Protein AF-A0AAV5URN7-F1 (afdb_monomer)

Secondary structure (DSSP, 8-state):
----EE-GGGS-TTS-HHHHHTTS-HHHHHHHHSTT--EE-TTHHHHHHHHHHHSTT-HHHHHHHHHHHHHHHTGGGS---SHHHHHHHHHHH------SSS-----------S--SS---TT-HHHHHHHHHGGGGHHHHHHHHHHHH--SHHHHHHHHHHHHHHHHHHHHHHHHHHHT-TTS-HHHHHHHHHHHHT-----SS-SGGGSHHHHHHHHTT----TT--HHHHHHHHHHHHHHHHHHGGG-SS--TT-S--

Foldseek 3Di:
DQFDWAQLVRAQPLDPSLVVLVPADPLLVVLNPDPPDTDTDGCRVVVNCCSVPQVPPNVVVVVVVVVLVVCLVCVVVPDADDDVRVVVNLVSVFDPDPCPDPDPPRVPDPPPPPPDPPPPPVVPPVVVVVLVLCCLVVLLSLLVVCCVPVVDPCSVVVQQVVVVVVLVVVLVVVLVVLVPDPVDDPVRSVVVNVVSVPDDDAGSHFPQSVPPVSSCVLCVQQDDDPPDDPVNNSVSSVSSSSVVVSVCSVDPDDDPSDPVD

Organism: NCBI:txid1538716

Mean predicted aligned error: 9.39 Å

InterPro domains:
  IPR000718 Peptidase M13 [PS51885] (1-261)
  IPR000718 Peptidase M13 [PTHR11733] (38-251)
  IPR008753 Peptidase M13, N-terminal domain [PF05649] (3-206)
  IPR024079 Metallopeptidase, catalytic domain superfamily [G3DSA:3.40.390.10] (150-258)
  IPR042089 Peptidase M13, domain 2 [G3DSA:1.10.1380.10] (4-254)

pLDDT: mean 82.65, std 16.98, range [29.02, 97.81]

Sequence (261 aa):
RQWNLMNKADLPAAVDWDKYFGMIPKQAQDWINKAGNQIVLNEERYTSDLFATYLPGRDATVVNYLFIRLILDNSGLIPCSGLPCFAAQRALAEKKVPEHTERSRLPSRRRRPLPSYAILDETNEFGVACADMTSVIADAQARVYVDARFPTQDDKDTIRSSTLGVMTNIVGAMRGMIEQLDWMTDDSKAKAIFKASNIQVNVAFPDFILVNDQLDAKYKDLEFDPDDSFYAMLDKVTVFSISEQFKLLDAITADRGDFLG

Structure (mmCIF, N/CA/C/O backbone):
data_AF-A0AAV5URN7-F1
#
_entry.id   AF-A0AAV5URN7-F1
#
loop_
_atom_site.group_PDB
_atom_site.id
_atom_site.type_symbol
_atom_site.label_atom_id
_atom_site.label_alt_id
_atom_site.label_comp_id
_atom_site.label_asym_id
_atom_site.label_entity_id
_atom_site.label_seq_id
_atom_site.pdbx_PDB_ins_code
_atom_site.Cartn_x
_atom_site.Cartn_y
_atom_site.Cartn_z
_atom_site.occupancy
_atom_site.B_iso_or_equiv
_atom_site.auth_seq_id
_atom_site.auth_comp_id
_atom_site.auth_asym_id
_atom_site.auth_atom_id
_atom_site.pdbx_PDB_model_num
ATOM 1 N N . ARG A 1 1 ? -13.428 -6.335 -17.504 1.00 58.56 1 ARG A N 1
ATOM 2 C CA . ARG A 1 1 ? -13.908 -6.520 -16.109 1.00 58.56 1 ARG A CA 1
ATOM 3 C C . ARG A 1 1 ? -12.659 -6.653 -15.269 1.00 58.56 1 ARG A C 1
ATOM 5 O O . ARG A 1 1 ? -11.848 -7.466 -15.662 1.00 58.56 1 ARG A O 1
ATOM 12 N N . GLN A 1 2 ? -12.528 -5.924 -14.162 1.00 81.25 2 GLN A N 1
ATOM 13 C CA . GLN A 1 2 ? -11.293 -5.834 -13.363 1.00 81.25 2 GLN A CA 1
ATOM 14 C C . GLN A 1 2 ? -10.893 -7.106 -12.599 1.00 81.25 2 GLN A C 1
ATOM 16 O O . GLN A 1 2 ? -9.965 -7.066 -11.811 1.00 81.25 2 GLN A O 1
ATOM 21 N N . TRP A 1 3 ? -11.583 -8.228 -12.798 1.00 89.00 3 TRP A N 1
ATOM 22 C CA . TRP A 1 3 ? -11.331 -9.467 -12.070 1.00 89.00 3 TRP A CA 1
ATOM 23 C C . TRP A 1 3 ? -11.481 -10.652 -13.022 1.00 89.00 3 TRP A C 1
ATOM 25 O O . TRP A 1 3 ? -12.594 -11.137 -13.234 1.00 89.00 3 TRP A O 1
ATOM 35 N N . ASN A 1 4 ? -10.370 -11.082 -13.621 1.00 91.50 4 ASN A N 1
ATOM 36 C CA . ASN A 1 4 ? -10.317 -12.267 -14.479 1.00 91.50 4 ASN A CA 1
ATOM 37 C C . ASN A 1 4 ? -9.270 -13.215 -13.895 1.00 91.50 4 ASN A C 1
ATOM 39 O O . ASN A 1 4 ? -8.076 -12.937 -13.965 1.00 91.50 4 ASN A O 1
ATOM 43 N N . LEU A 1 5 ? -9.736 -14.287 -13.255 1.00 93.19 5 LEU A N 1
ATOM 44 C CA . LEU A 1 5 ? -8.880 -15.328 -12.691 1.00 93.19 5 LEU A CA 1
ATOM 45 C C . LEU A 1 5 ? -8.396 -16.238 -13.815 1.00 93.19 5 LEU A C 1
ATOM 47 O O . LEU A 1 5 ? -9.211 -16.799 -14.545 1.00 93.19 5 LEU A O 1
ATOM 51 N N . MET A 1 6 ? -7.083 -16.384 -13.935 1.00 91.44 6 MET A N 1
ATOM 52 C CA . MET A 1 6 ? -6.438 -17.143 -15.002 1.00 91.44 6 MET A CA 1
ATOM 53 C C . MET A 1 6 ? -5.342 -18.026 -14.416 1.00 91.44 6 MET A C 1
ATOM 55 O O . MET A 1 6 ? -4.656 -17.627 -13.472 1.00 91.44 6 MET A O 1
ATOM 59 N N . ASN A 1 7 ? -5.137 -19.218 -14.975 1.00 91.88 7 ASN A N 1
ATOM 60 C CA . ASN A 1 7 ? -3.897 -19.938 -14.704 1.00 91.88 7 ASN A CA 1
ATOM 61 C C . ASN A 1 7 ? -2.761 -19.268 -15.485 1.00 91.88 7 ASN A C 1
ATOM 63 O O . ASN A 1 7 ? -3.002 -18.613 -16.498 1.00 91.88 7 ASN A O 1
ATOM 67 N N . LYS A 1 8 ? -1.506 -19.486 -15.073 1.00 91.19 8 LYS A N 1
ATOM 68 C CA . LYS A 1 8 ? -0.333 -18.963 -15.800 1.00 91.19 8 LYS A CA 1
ATOM 69 C C . LYS A 1 8 ? -0.365 -19.307 -17.298 1.00 91.19 8 LYS A C 1
ATOM 71 O O . LYS A 1 8 ? -0.034 -18.463 -18.122 1.00 91.19 8 LYS A O 1
ATOM 76 N N . ALA A 1 9 ? -0.792 -20.524 -17.640 1.00 90.06 9 ALA A N 1
ATOM 77 C CA . ALA A 1 9 ? -0.872 -21.004 -19.022 1.00 90.06 9 ALA A CA 1
ATOM 78 C C . ALA A 1 9 ? -1.929 -20.282 -19.878 1.00 90.06 9 ALA A C 1
ATOM 80 O O . ALA A 1 9 ? -1.832 -20.308 -21.101 1.00 90.06 9 ALA A O 1
ATOM 81 N N . ASP A 1 10 ? -2.912 -19.640 -19.243 1.00 91.12 10 ASP A N 1
ATOM 82 C CA . ASP A 1 10 ? -4.008 -18.948 -19.925 1.00 91.12 10 ASP A CA 1
ATOM 83 C C . ASP A 1 10 ? -3.690 -17.459 -20.162 1.00 91.12 10 ASP A C 1
ATOM 85 O O . ASP A 1 10 ? -4.469 -16.754 -20.802 1.00 91.12 10 ASP A O 1
ATOM 89 N N . LEU A 1 11 ? -2.558 -16.955 -19.650 1.00 91.12 11 LEU A N 1
ATOM 90 C CA . LEU A 1 11 ? -2.158 -15.561 -19.834 1.00 91.12 11 LEU A CA 1
ATOM 91 C C . LEU A 1 11 ? -1.879 -15.230 -21.317 1.00 91.12 11 LEU A C 1
ATOM 93 O O . LEU A 1 11 ? -1.484 -16.106 -22.090 1.00 91.12 11 LEU A O 1
ATOM 97 N N . PRO A 1 12 ? -2.019 -13.954 -21.738 1.00 90.56 12 PRO A N 1
ATOM 98 C CA . PRO A 1 12 ? -1.854 -13.563 -23.138 1.00 90.56 12 PRO A CA 1
ATOM 99 C C . PRO A 1 12 ? -0.498 -13.981 -23.729 1.00 90.56 12 PRO A C 1
ATOM 101 O O . PRO A 1 12 ? 0.549 -13.531 -23.267 1.00 90.56 12 PRO A O 1
ATOM 104 N N . ALA A 1 13 ? -0.511 -14.779 -24.800 1.00 86.81 13 ALA A N 1
ATOM 105 C CA . ALA A 1 13 ? 0.682 -15.425 -25.372 1.00 86.81 13 ALA A CA 1
ATOM 106 C C . ALA A 1 13 ? 1.718 -14.475 -26.011 1.00 86.81 13 ALA A C 1
ATOM 108 O O . ALA A 1 13 ? 2.790 -14.908 -26.424 1.00 86.81 13 ALA A O 1
ATOM 109 N N . ALA A 1 14 ? 1.408 -13.183 -26.123 1.00 85.38 14 ALA A N 1
ATOM 110 C CA . ALA A 1 14 ? 2.308 -12.181 -26.692 1.00 85.38 14 ALA A CA 1
ATOM 111 C C . ALA A 1 14 ? 3.509 -11.844 -25.781 1.00 85.38 14 ALA A C 1
ATOM 113 O O . ALA A 1 14 ? 4.430 -11.154 -26.216 1.00 85.38 14 ALA A O 1
ATOM 114 N N . VAL A 1 15 ? 3.501 -12.326 -24.534 1.00 86.75 15 VAL A N 1
ATOM 115 C CA . VAL A 1 15 ? 4.599 -12.208 -23.570 1.00 86.75 15 VAL A CA 1
ATOM 116 C C . VAL A 1 15 ? 5.053 -13.607 -23.159 1.00 86.75 15 VAL A C 1
ATOM 118 O O . VAL A 1 15 ? 4.235 -14.484 -22.890 1.00 86.75 15 VAL A O 1
ATOM 121 N N . ASP A 1 16 ? 6.368 -13.802 -23.079 1.00 90.50 16 ASP A N 1
ATOM 122 C CA . ASP A 1 16 ? 6.964 -14.987 -22.462 1.00 90.50 16 ASP A CA 1
ATOM 123 C C . ASP A 1 16 ? 6.867 -14.862 -20.934 1.00 90.50 16 ASP A C 1
ATOM 125 O O . ASP A 1 16 ? 7.713 -14.245 -20.277 1.00 90.50 16 ASP A O 1
ATOM 129 N N . TRP A 1 17 ? 5.779 -15.394 -20.376 1.00 91.00 17 TRP A N 1
ATOM 130 C CA . TRP A 1 17 ? 5.487 -15.308 -18.947 1.00 91.00 17 TRP A CA 1
ATOM 131 C C . TRP A 1 17 ? 6.446 -16.124 -18.086 1.00 91.00 17 TRP A C 1
ATOM 133 O O . TRP A 1 17 ? 6.721 -15.719 -16.961 1.00 91.00 17 TRP A O 1
ATOM 143 N N . ASP A 1 18 ? 6.995 -17.225 -18.601 1.00 91.69 18 ASP A N 1
ATOM 144 C CA . ASP A 1 18 ? 7.994 -18.007 -17.869 1.00 91.69 18 ASP A CA 1
ATOM 145 C C . ASP A 1 18 ? 9.290 -17.213 -17.723 1.00 91.69 18 ASP A C 1
ATOM 147 O O . ASP A 1 18 ? 9.853 -17.134 -16.631 1.00 91.69 18 ASP A O 1
ATOM 151 N N . LYS A 1 19 ? 9.724 -16.530 -18.788 1.00 92.75 19 LYS A N 1
ATOM 152 C CA . LYS A 1 19 ? 10.864 -15.616 -18.708 1.00 92.75 19 LYS A CA 1
ATOM 153 C C . LYS A 1 19 ? 10.569 -14.403 -17.829 1.00 92.75 19 LYS A C 1
ATOM 155 O O . LYS A 1 19 ? 11.432 -14.007 -17.051 1.00 92.75 19 LYS A O 1
ATOM 160 N N . TYR A 1 20 ? 9.375 -13.818 -17.936 1.00 91.25 20 TYR A N 1
ATOM 161 C CA . TYR A 1 20 ? 8.968 -12.676 -17.112 1.00 91.25 20 TYR A CA 1
ATOM 162 C C . TYR A 1 20 ? 8.987 -13.021 -15.620 1.00 91.25 20 TYR A C 1
ATOM 164 O O . TYR A 1 20 ? 9.658 -12.350 -14.835 1.00 91.25 20 TYR A O 1
ATOM 172 N N . PHE A 1 21 ? 8.320 -14.108 -15.233 1.00 90.94 21 PHE A N 1
ATOM 173 C CA . PHE A 1 21 ? 8.318 -14.583 -13.854 1.00 90.94 21 PHE A CA 1
ATOM 174 C C . PHE A 1 21 ? 9.663 -15.190 -13.435 1.00 90.94 21 PHE A C 1
ATOM 176 O O . PHE A 1 21 ? 9.944 -15.261 -12.250 1.00 90.94 21 PHE A O 1
ATOM 183 N N . GLY A 1 22 ? 10.560 -15.535 -14.358 1.00 91.50 22 GLY A N 1
ATOM 184 C CA . GLY A 1 22 ? 11.948 -15.864 -14.021 1.00 91.50 22 GLY A CA 1
ATOM 185 C C . GLY A 1 22 ? 12.761 -14.679 -13.475 1.00 91.50 22 GLY A C 1
ATOM 186 O O . GLY A 1 22 ? 13.825 -14.895 -12.896 1.00 91.50 22 GLY A O 1
ATOM 187 N N . MET A 1 23 ? 12.283 -13.438 -13.645 1.00 89.12 23 MET A N 1
ATOM 188 C CA . MET A 1 23 ? 12.982 -12.211 -13.226 1.00 89.12 23 MET A CA 1
ATOM 189 C C . MET A 1 23 ? 12.482 -11.615 -11.900 1.00 89.12 23 MET A C 1
ATOM 191 O O . MET A 1 23 ? 13.092 -10.674 -11.399 1.00 89.12 23 MET A O 1
ATOM 195 N N . ILE A 1 24 ? 11.385 -12.121 -11.327 1.00 86.38 24 ILE A N 1
ATOM 196 C CA . ILE A 1 24 ? 10.846 -11.624 -10.045 1.00 86.38 24 ILE A CA 1
ATOM 197 C C . ILE A 1 24 ? 11.512 -12.338 -8.849 1.00 86.38 24 ILE A C 1
ATOM 199 O O . ILE A 1 24 ? 12.168 -13.359 -9.053 1.00 86.38 24 ILE A O 1
ATOM 203 N N . PRO A 1 25 ? 11.364 -11.865 -7.597 1.00 86.81 25 PRO A N 1
ATOM 204 C CA . PRO A 1 25 ? 11.922 -12.542 -6.423 1.00 86.81 25 PRO A CA 1
ATOM 205 C C . PRO A 1 25 ? 11.479 -14.004 -6.290 1.00 86.81 25 PRO A C 1
ATOM 207 O O . PRO A 1 25 ? 10.339 -14.350 -6.603 1.00 86.81 25 PRO A O 1
ATOM 210 N N . LYS A 1 26 ? 12.383 -14.861 -5.793 1.00 86.19 26 LYS A N 1
ATOM 211 C CA . LYS A 1 26 ? 12.218 -16.325 -5.746 1.00 86.19 26 LYS A CA 1
ATOM 212 C C . LYS A 1 26 ? 10.904 -16.774 -5.100 1.00 86.19 26 LYS A C 1
ATOM 214 O O . LYS A 1 26 ? 10.250 -17.661 -5.629 1.00 86.19 26 LYS A O 1
ATOM 219 N N . GLN A 1 27 ? 10.501 -16.126 -4.012 1.00 86.44 27 GLN A N 1
ATOM 220 C CA . GLN A 1 27 ? 9.260 -16.402 -3.285 1.00 86.44 27 GLN A CA 1
ATOM 221 C C . GLN A 1 27 ? 8.040 -16.350 -4.217 1.00 86.44 27 GLN A C 1
ATOM 223 O O . GLN A 1 27 ? 7.213 -17.257 -4.248 1.00 86.44 27 GLN A O 1
ATOM 228 N N . ALA A 1 28 ? 7.972 -15.324 -5.064 1.00 88.81 28 ALA A N 1
ATOM 229 C CA . ALA A 1 28 ? 6.886 -15.168 -6.018 1.00 88.81 28 ALA A CA 1
ATOM 230 C C . ALA A 1 28 ? 6.980 -16.158 -7.187 1.00 88.81 28 ALA A C 1
ATOM 232 O O . ALA A 1 28 ? 5.949 -16.608 -7.688 1.00 88.81 28 ALA A O 1
ATOM 233 N N . GLN A 1 29 ? 8.195 -16.538 -7.599 1.00 90.81 29 GLN A N 1
ATOM 234 C CA . GLN A 1 29 ? 8.386 -17.609 -8.584 1.00 90.81 29 GLN A CA 1
ATOM 235 C C . GLN A 1 29 ? 7.837 -18.939 -8.058 1.00 90.81 29 GLN A C 1
ATOM 237 O O . GLN A 1 29 ? 7.095 -19.627 -8.762 1.00 90.81 29 GLN A O 1
ATOM 242 N N . ASP A 1 30 ? 8.183 -19.284 -6.816 1.00 90.50 30 ASP A N 1
ATOM 243 C CA . ASP A 1 30 ? 7.744 -20.510 -6.151 1.00 90.50 30 ASP A CA 1
ATOM 244 C C . ASP A 1 30 ? 6.212 -20.530 -6.029 1.00 90.50 30 ASP A C 1
ATOM 246 O O . ASP A 1 30 ? 5.572 -21.537 -6.350 1.00 90.50 30 ASP A O 1
ATOM 250 N N . TRP A 1 31 ? 5.604 -19.392 -5.671 1.00 91.44 31 TRP A N 1
ATOM 251 C CA . TRP A 1 31 ? 4.151 -19.252 -5.616 1.00 91.44 31 TRP A CA 1
ATOM 252 C C . TRP A 1 31 ? 3.491 -19.404 -6.991 1.00 91.44 31 TRP A C 1
ATOM 254 O O . TRP A 1 31 ? 2.567 -20.199 -7.145 1.00 91.44 31 TRP A O 1
ATOM 264 N N . ILE A 1 32 ? 3.953 -18.688 -8.017 1.00 90.25 32 ILE A N 1
ATOM 265 C CA . ILE A 1 32 ? 3.339 -18.710 -9.357 1.00 90.25 32 ILE A CA 1
ATOM 266 C C . ILE A 1 32 ? 3.409 -20.101 -9.999 1.00 90.25 32 ILE A C 1
ATOM 268 O O . ILE A 1 32 ? 2.510 -20.492 -10.746 1.00 90.25 32 ILE A O 1
ATOM 272 N N . ASN A 1 33 ? 4.465 -20.862 -9.713 1.00 88.88 33 ASN A N 1
ATOM 273 C CA . ASN A 1 33 ? 4.652 -22.200 -10.269 1.00 88.88 33 ASN A CA 1
ATOM 274 C C . ASN A 1 33 ? 3.920 -23.303 -9.487 1.00 88.88 33 ASN A C 1
ATOM 276 O O . ASN A 1 33 ? 3.864 -24.446 -9.949 1.00 88.88 33 ASN A O 1
ATOM 280 N N . LYS A 1 34 ? 3.332 -22.991 -8.327 1.00 90.31 34 LYS A N 1
ATOM 281 C CA . LYS A 1 34 ? 2.546 -23.947 -7.547 1.00 90.31 34 LYS A CA 1
ATOM 282 C C . LYS A 1 34 ? 1.214 -24.245 -8.240 1.00 90.31 34 LYS A C 1
ATOM 284 O O . LYS A 1 34 ? 0.442 -23.348 -8.578 1.00 90.31 34 LYS A O 1
ATOM 289 N N . ALA A 1 35 ? 0.919 -25.532 -8.418 1.00 85.56 35 ALA A N 1
ATOM 290 C CA . ALA A 1 35 ? -0.321 -25.975 -9.047 1.00 85.56 35 ALA A CA 1
ATOM 291 C C . ALA A 1 35 ? -1.559 -25.465 -8.285 1.00 85.56 35 ALA A C 1
ATOM 293 O O . ALA A 1 35 ? -1.637 -25.581 -7.062 1.00 85.56 35 ALA A O 1
ATOM 294 N N . GLY A 1 36 ? -2.533 -24.935 -9.029 1.00 86.25 36 GLY A N 1
ATOM 295 C CA . GLY A 1 36 ? -3.789 -24.407 -8.489 1.00 86.25 36 GLY A CA 1
ATOM 296 C C . GLY A 1 36 ? -3.769 -22.918 -8.140 1.00 86.25 36 GLY A C 1
ATOM 297 O O . GLY A 1 36 ? -4.837 -22.355 -7.913 1.00 86.25 36 GLY A O 1
ATOM 298 N N . ASN A 1 37 ? -2.603 -22.264 -8.146 1.00 91.12 37 ASN A N 1
ATOM 299 C CA . ASN A 1 37 ? -2.535 -20.817 -7.972 1.00 91.12 37 ASN A CA 1
ATOM 300 C C . ASN A 1 37 ? -3.023 -20.093 -9.236 1.00 91.12 37 ASN A C 1
ATOM 302 O O . ASN A 1 37 ? -2.681 -20.462 -10.361 1.00 91.12 37 ASN A O 1
ATOM 306 N N . GLN A 1 38 ? -3.841 -19.059 -9.034 1.00 92.12 38 GLN A N 1
ATOM 307 C CA . GLN A 1 38 ? -4.468 -18.282 -10.101 1.00 92.12 38 GLN A CA 1
ATOM 308 C C . GLN A 1 38 ? -4.040 -16.820 -10.022 1.00 92.12 38 GLN A C 1
ATOM 310 O O . GLN A 1 38 ? -3.895 -16.253 -8.942 1.00 92.12 38 GLN A O 1
ATOM 315 N N . ILE A 1 39 ? -3.875 -16.204 -11.185 1.00 92.12 39 ILE A N 1
ATOM 316 C CA . ILE A 1 39 ? -3.471 -14.813 -11.348 1.00 92.12 39 ILE A CA 1
ATOM 317 C C . ILE A 1 39 ? -4.706 -14.014 -11.753 1.00 92.12 39 ILE A C 1
ATOM 319 O O . ILE A 1 39 ? -5.449 -14.416 -12.650 1.00 92.12 39 ILE A O 1
ATOM 323 N N . VAL A 1 40 ? -4.932 -12.876 -11.098 1.00 92.75 40 VAL A N 1
ATOM 324 C CA . VAL A 1 40 ? -5.994 -11.946 -11.489 1.00 92.75 40 VAL A CA 1
ATOM 325 C C . VAL A 1 40 ? -5.443 -10.977 -12.531 1.00 92.75 40 VAL A C 1
ATOM 327 O O . VAL A 1 40 ? -4.600 -10.137 -12.224 1.00 92.75 40 VAL A O 1
ATOM 330 N N . LEU A 1 41 ? -5.937 -11.063 -13.764 1.00 91.31 41 LEU A N 1
ATOM 331 C CA . LEU A 1 41 ? -5.620 -10.112 -14.824 1.00 91.31 41 LEU A CA 1
ATOM 332 C C . LEU A 1 41 ? -6.736 -9.072 -14.939 1.00 91.31 41 LEU A C 1
ATOM 334 O O . LEU A 1 41 ? -7.787 -9.340 -15.516 1.00 91.31 41 LEU A O 1
ATOM 338 N N . ASN A 1 42 ? -6.521 -7.871 -14.398 1.00 90.88 42 ASN A N 1
ATOM 339 C CA . ASN A 1 42 ? -7.585 -6.865 -14.279 1.00 90.88 42 ASN A CA 1
ATOM 340 C C . ASN A 1 42 ? -8.156 -6.416 -15.638 1.00 90.88 42 ASN A C 1
ATOM 342 O O . ASN A 1 42 ? -9.364 -6.327 -15.811 1.00 90.88 42 ASN A O 1
ATOM 346 N N . GLU A 1 43 ? -7.319 -6.153 -16.635 1.00 90.44 43 GLU A N 1
ATOM 347 C CA . GLU A 1 43 ? -7.774 -5.616 -17.925 1.00 90.44 43 GLU A CA 1
ATOM 348 C C . GLU A 1 43 ? -7.398 -6.546 -19.079 1.00 90.44 43 GLU A C 1
ATOM 350 O O . GLU A 1 43 ? -6.780 -6.126 -20.048 1.00 90.44 43 GLU A O 1
ATOM 355 N N . GLU A 1 44 ? -7.775 -7.825 -18.973 1.00 89.75 44 GLU A N 1
ATOM 356 C CA . GLU A 1 44 ? -7.410 -8.899 -19.915 1.00 89.75 44 GLU A CA 1
ATOM 357 C C . GLU A 1 44 ? -7.488 -8.481 -21.387 1.00 89.75 44 GLU A C 1
ATOM 359 O O . GLU A 1 44 ? -6.497 -8.580 -22.112 1.00 89.75 44 GLU A O 1
ATOM 364 N N . ARG A 1 45 ? -8.647 -7.972 -21.823 1.00 89.25 45 ARG A N 1
ATOM 365 C CA . ARG A 1 45 ? -8.850 -7.551 -23.212 1.00 89.25 45 ARG A CA 1
ATOM 366 C C . ARG A 1 45 ? -7.903 -6.422 -23.608 1.00 89.25 45 ARG A C 1
ATOM 368 O O . ARG A 1 45 ? -7.250 -6.519 -24.636 1.00 89.25 45 ARG A O 1
ATOM 375 N N . TYR A 1 46 ? -7.817 -5.370 -22.795 1.00 90.00 46 TYR A N 1
ATOM 376 C CA . TYR A 1 46 ? -6.963 -4.223 -23.101 1.00 90.00 46 TYR A CA 1
ATOM 377 C C . TYR A 1 46 ? -5.485 -4.621 -23.126 1.00 90.00 46 TYR A C 1
ATOM 379 O O . TYR A 1 46 ? -4.764 -4.229 -24.035 1.00 90.00 46 TYR A O 1
ATOM 387 N N . THR A 1 47 ? -5.043 -5.433 -22.165 1.00 89.50 47 THR A N 1
ATOM 388 C CA . THR A 1 47 ? -3.676 -5.959 -22.102 1.00 89.50 47 THR A CA 1
ATOM 389 C C . THR A 1 47 ? -3.357 -6.812 -23.328 1.00 89.50 47 THR A C 1
ATOM 391 O O . THR A 1 47 ? -2.309 -6.632 -23.943 1.00 89.50 47 THR A O 1
ATOM 394 N N . SER A 1 48 ? -4.278 -7.688 -23.732 1.00 89.38 48 SER A N 1
ATOM 395 C CA . SER A 1 48 ? -4.116 -8.532 -24.922 1.00 89.38 48 SER A CA 1
ATOM 396 C C . SER A 1 48 ? -4.056 -7.702 -26.205 1.00 89.38 48 SER A C 1
ATOM 398 O O . SER A 1 48 ? -3.142 -7.884 -27.008 1.00 89.38 48 SER A O 1
ATOM 400 N N . ASP A 1 49 ? -4.977 -6.746 -26.367 1.00 90.62 49 ASP A N 1
ATOM 401 C CA . ASP A 1 49 ? -5.025 -5.839 -27.517 1.00 90.62 49 ASP A CA 1
ATOM 402 C C . ASP A 1 49 ? -3.755 -4.970 -27.583 1.00 90.62 49 ASP A C 1
ATOM 404 O O . ASP A 1 49 ? -3.170 -4.796 -28.656 1.00 90.62 49 ASP A O 1
ATOM 408 N N . LEU A 1 50 ? -3.283 -4.466 -26.435 1.00 89.25 50 LEU A N 1
ATOM 409 C CA . LEU A 1 50 ? -2.044 -3.697 -26.316 1.00 89.25 50 LEU A CA 1
ATOM 410 C C . LEU A 1 50 ? -0.844 -4.531 -26.769 1.00 89.25 50 LEU A C 1
ATOM 412 O O . LEU A 1 50 ? -0.055 -4.077 -27.600 1.00 89.25 50 LEU A O 1
ATOM 416 N N . PHE A 1 51 ? -0.708 -5.749 -26.247 1.00 89.69 51 PHE A N 1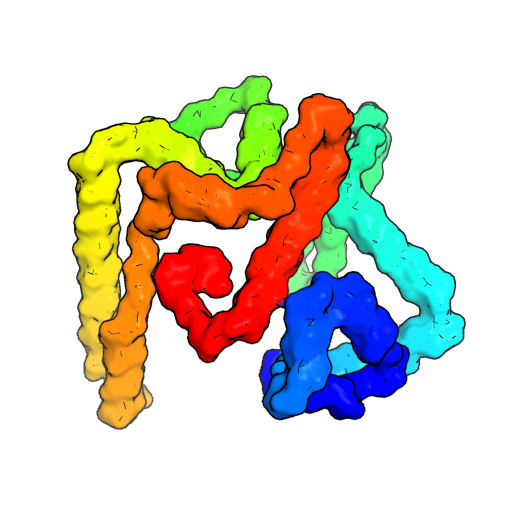
ATOM 417 C CA . PHE A 1 51 ? 0.419 -6.607 -26.582 1.00 89.69 51 PHE A CA 1
ATOM 418 C C . PHE A 1 51 ? 0.411 -7.004 -28.057 1.00 89.69 51 PHE A C 1
ATOM 420 O O . PHE A 1 51 ? 1.430 -6.858 -28.729 1.00 89.69 51 PHE A O 1
ATOM 427 N N . ALA A 1 52 ? -0.742 -7.406 -28.592 1.00 88.00 52 ALA A N 1
ATOM 428 C CA . ALA A 1 52 ? -0.881 -7.772 -29.998 1.00 88.00 52 ALA A CA 1
ATOM 429 C C . ALA A 1 52 ? -0.621 -6.591 -30.952 1.00 88.00 52 ALA A C 1
ATOM 431 O O . ALA A 1 52 ? -0.051 -6.778 -32.024 1.00 88.00 52 ALA A O 1
ATOM 432 N N . THR A 1 53 ? -1.012 -5.372 -30.569 1.00 88.06 53 THR A N 1
ATOM 433 C CA . THR A 1 53 ? -0.886 -4.183 -31.430 1.00 88.06 53 THR A CA 1
ATOM 434 C C . THR A 1 53 ? 0.515 -3.573 -31.404 1.00 88.06 53 THR A C 1
ATOM 436 O O . THR A 1 53 ? 0.983 -3.054 -32.422 1.00 88.06 53 THR A O 1
ATOM 439 N N . TYR A 1 54 ? 1.172 -3.569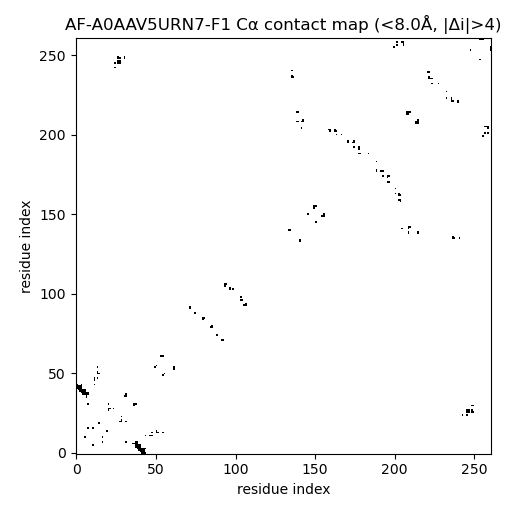 -30.240 1.00 85.81 54 TYR A N 1
ATOM 440 C CA . TYR A 1 54 ? 2.375 -2.762 -30.022 1.00 85.81 54 TYR A CA 1
ATOM 441 C C . TYR A 1 54 ? 3.662 -3.555 -29.819 1.00 85.81 54 TYR A C 1
ATOM 443 O O . TYR A 1 54 ? 4.717 -2.949 -29.979 1.00 85.81 54 TYR A O 1
ATOM 451 N N . LEU A 1 55 ? 3.617 -4.855 -29.504 1.00 84.94 55 LEU A N 1
ATOM 452 C CA . LEU A 1 55 ? 4.843 -5.654 -29.378 1.00 84.94 55 LEU A CA 1
ATOM 453 C C . LEU A 1 55 ? 5.423 -6.095 -30.734 1.00 84.94 55 LEU A C 1
ATOM 455 O O . LEU A 1 55 ? 6.628 -5.934 -30.920 1.00 84.94 55 LEU A O 1
ATOM 459 N N . PRO A 1 56 ? 4.639 -6.594 -31.716 1.00 87.25 56 PRO A N 1
ATOM 460 C CA . PRO A 1 56 ? 5.220 -7.129 -32.946 1.00 87.25 56 PRO A CA 1
ATOM 461 C C . PRO A 1 56 ? 5.976 -6.075 -33.772 1.00 87.25 56 PRO A C 1
ATOM 463 O O . PRO A 1 56 ? 5.393 -5.093 -34.236 1.00 87.25 56 PRO A O 1
ATOM 466 N N . GLY A 1 57 ? 7.276 -6.302 -33.995 1.00 85.50 57 GLY A N 1
ATOM 467 C CA . GLY A 1 57 ? 8.111 -5.507 -34.906 1.00 85.50 57 GLY A CA 1
ATOM 468 C C . GLY A 1 57 ? 8.395 -4.074 -34.442 1.00 85.50 57 GLY A C 1
ATOM 469 O O . GLY A 1 57 ? 8.752 -3.229 -35.265 1.00 85.50 57 GLY A O 1
ATOM 470 N N . ARG A 1 58 ? 8.209 -3.774 -33.150 1.00 86.81 58 ARG A N 1
ATOM 471 C CA . ARG A 1 58 ? 8.352 -2.420 -32.578 1.00 86.81 58 ARG A CA 1
ATOM 472 C C . ARG A 1 58 ? 9.248 -2.382 -31.342 1.00 86.81 58 ARG A C 1
ATOM 474 O O . ARG A 1 58 ? 9.151 -1.448 -30.546 1.00 86.81 58 ARG A O 1
ATOM 481 N N . ASP A 1 59 ? 10.150 -3.349 -31.211 1.00 87.75 59 ASP A N 1
ATOM 482 C CA . ASP A 1 59 ? 11.027 -3.541 -30.053 1.00 87.75 59 ASP A CA 1
ATOM 483 C C . ASP A 1 59 ? 11.714 -2.236 -29.633 1.00 87.75 59 ASP A C 1
ATOM 485 O O . ASP A 1 59 ? 11.594 -1.815 -28.487 1.00 87.75 59 ASP A O 1
ATOM 489 N N . ALA A 1 60 ? 12.340 -1.524 -30.577 1.00 91.50 60 ALA A N 1
ATOM 490 C CA . ALA A 1 60 ? 13.011 -0.254 -30.297 1.00 91.50 60 ALA A CA 1
ATOM 491 C C . ALA A 1 60 ? 12.052 0.827 -29.768 1.00 91.50 60 ALA A C 1
ATOM 493 O O . ALA A 1 60 ? 12.406 1.582 -28.867 1.00 91.50 60 ALA A O 1
ATOM 494 N N . THR A 1 61 ? 10.828 0.910 -30.296 1.00 89.50 61 THR A N 1
ATOM 495 C CA . THR A 1 61 ? 9.825 1.878 -29.831 1.00 89.50 61 THR A CA 1
ATOM 496 C C . THR A 1 61 ? 9.350 1.548 -28.421 1.00 89.50 61 THR A C 1
ATOM 498 O O . THR A 1 61 ? 9.260 2.448 -27.589 1.00 89.50 61 THR A O 1
ATOM 501 N N . VAL A 1 62 ? 9.077 0.271 -28.140 1.00 88.12 62 VAL A N 1
ATOM 502 C CA . VAL A 1 62 ? 8.652 -0.193 -26.812 1.00 88.12 62 VAL A CA 1
ATOM 503 C C . VAL A 1 62 ? 9.768 0.025 -25.792 1.00 88.12 62 VAL A C 1
ATOM 505 O O . VAL A 1 62 ? 9.527 0.606 -24.738 1.00 88.12 62 VAL A O 1
ATOM 508 N N . VAL A 1 63 ? 11.000 -0.357 -26.127 1.00 90.50 63 VAL A N 1
ATOM 509 C CA . VAL A 1 63 ? 12.179 -0.163 -25.276 1.00 90.50 63 VAL A CA 1
ATOM 510 C C . VAL A 1 63 ? 12.421 1.322 -25.007 1.00 90.50 63 VAL A C 1
ATOM 512 O O . VAL A 1 63 ? 12.551 1.712 -23.850 1.00 90.50 63 VAL A O 1
ATOM 515 N N . ASN A 1 64 ? 12.390 2.179 -26.033 1.00 91.31 64 ASN A N 1
ATOM 516 C CA . ASN A 1 64 ? 12.531 3.627 -25.850 1.00 91.31 64 ASN A CA 1
ATOM 517 C C . ASN A 1 64 ? 11.417 4.206 -24.976 1.00 91.31 64 ASN A C 1
ATOM 519 O O . ASN A 1 64 ? 11.680 5.059 -24.132 1.00 91.31 64 ASN A O 1
ATOM 523 N N . TYR A 1 65 ? 10.179 3.738 -25.144 1.00 87.75 65 TYR A N 1
ATOM 524 C CA . TYR A 1 65 ? 9.068 4.146 -24.291 1.00 87.75 65 TYR A CA 1
ATOM 525 C C . TYR A 1 65 ? 9.306 3.758 -22.824 1.00 87.75 65 TYR A C 1
ATOM 527 O O . TYR A 1 65 ? 9.136 4.602 -21.945 1.00 87.75 65 TYR A O 1
ATOM 535 N N . LEU A 1 66 ? 9.741 2.522 -22.554 1.00 88.69 66 LEU A N 1
ATOM 536 C CA . LEU A 1 66 ? 10.065 2.060 -21.200 1.00 88.69 66 LEU A CA 1
ATOM 537 C C . LEU A 1 66 ? 11.240 2.843 -20.596 1.00 88.69 66 LEU A C 1
ATOM 539 O O . LEU A 1 66 ? 11.155 3.257 -19.443 1.00 88.69 66 LEU A O 1
ATOM 543 N N . PHE A 1 67 ? 12.286 3.131 -21.375 1.00 88.69 67 PHE A N 1
ATOM 544 C CA . PHE A 1 67 ? 13.396 3.979 -20.931 1.00 88.69 67 PHE A CA 1
ATOM 545 C C . PHE A 1 67 ? 12.945 5.400 -20.607 1.00 88.69 67 PHE A C 1
ATOM 547 O O . PHE A 1 67 ? 13.313 5.931 -19.564 1.00 88.69 67 PHE A O 1
ATOM 554 N N . ILE A 1 68 ? 12.116 6.014 -21.455 1.00 81.81 68 ILE A N 1
ATOM 555 C CA . ILE A 1 68 ? 11.566 7.346 -21.181 1.00 81.81 68 ILE A CA 1
ATOM 556 C C . ILE A 1 68 ? 10.751 7.318 -19.887 1.00 81.81 68 ILE A C 1
ATOM 558 O O . ILE A 1 68 ? 10.907 8.212 -19.064 1.00 81.81 68 ILE A O 1
ATOM 562 N N . ARG A 1 69 ? 9.918 6.293 -19.667 1.00 81.19 69 ARG A N 1
ATOM 563 C CA . ARG A 1 69 ? 9.172 6.139 -18.408 1.00 81.19 69 ARG A CA 1
ATOM 564 C C . ARG A 1 69 ? 10.100 6.051 -17.204 1.00 81.19 69 ARG A C 1
ATOM 566 O O . ARG A 1 69 ? 9.923 6.825 -16.274 1.00 81.19 69 ARG A O 1
ATOM 573 N N . LEU A 1 70 ? 11.124 5.203 -17.272 1.00 81.19 70 LEU A N 1
ATOM 574 C CA . LEU A 1 70 ? 12.109 5.058 -16.204 1.00 81.19 70 LEU A CA 1
ATOM 575 C C . LEU A 1 70 ? 12.826 6.383 -15.896 1.00 81.19 70 LEU A C 1
ATOM 577 O O . LEU A 1 70 ? 12.960 6.751 -14.732 1.00 81.19 70 LEU A O 1
ATOM 581 N N . ILE A 1 71 ? 13.252 7.119 -16.927 1.00 74.75 71 ILE A N 1
ATOM 582 C CA . ILE A 1 71 ? 13.916 8.424 -16.782 1.00 74.75 71 ILE A CA 1
ATOM 583 C C . ILE A 1 71 ? 12.973 9.457 -16.161 1.00 74.75 71 ILE A C 1
ATOM 585 O O . ILE A 1 71 ? 13.401 10.245 -15.324 1.00 74.75 71 ILE A O 1
ATOM 589 N N . LEU A 1 72 ? 11.702 9.468 -16.566 1.00 72.31 72 LEU A N 1
ATOM 590 C CA . LEU A 1 72 ? 10.700 10.392 -16.035 1.00 72.31 72 LEU A CA 1
ATOM 591 C C . LEU A 1 72 ? 10.348 10.087 -14.579 1.00 72.31 72 LEU A C 1
ATOM 593 O O . LEU A 1 72 ? 10.255 11.009 -13.775 1.00 72.31 72 LEU A O 1
ATOM 597 N N . ASP A 1 73 ? 10.191 8.814 -14.227 1.00 72.06 73 ASP A N 1
ATOM 598 C CA . ASP A 1 73 ? 9.884 8.409 -12.854 1.00 72.06 73 ASP A CA 1
ATOM 599 C C . ASP A 1 73 ? 11.064 8.699 -11.911 1.00 72.06 73 ASP A C 1
ATOM 601 O O . ASP A 1 73 ? 10.861 9.068 -10.755 1.00 72.06 73 ASP A O 1
ATOM 605 N N . ASN A 1 74 ? 12.294 8.649 -12.432 1.00 71.88 74 ASN A N 1
ATOM 606 C CA . ASN A 1 74 ? 13.515 9.003 -11.709 1.00 71.88 74 ASN A CA 1
ATOM 607 C C . ASN A 1 74 ? 13.996 10.434 -11.998 1.00 71.88 74 ASN A C 1
ATOM 609 O O . ASN A 1 74 ? 15.120 10.788 -11.648 1.00 71.88 74 ASN A O 1
ATOM 613 N N . SER A 1 75 ? 13.187 11.302 -12.615 1.00 68.44 75 SER A N 1
ATOM 614 C CA . SER A 1 75 ? 13.685 12.612 -13.059 1.00 68.44 75 SER A CA 1
ATOM 615 C C . SER A 1 75 ? 14.098 13.515 -11.898 1.00 68.44 75 SER A C 1
ATOM 617 O O . SER A 1 75 ? 14.963 14.368 -12.073 1.00 68.44 75 SER A O 1
ATOM 619 N N . GLY A 1 76 ? 13.494 13.327 -10.718 1.00 64.50 76 GLY A N 1
ATOM 620 C CA . GLY A 1 76 ? 13.860 14.033 -9.484 1.00 64.50 76 GLY A CA 1
ATOM 621 C C . GLY A 1 76 ? 15.237 13.649 -8.931 1.00 64.50 76 GLY A C 1
ATOM 622 O O . GLY A 1 76 ? 15.784 14.377 -8.112 1.00 64.50 76 GLY A O 1
ATOM 623 N N . LEU A 1 77 ? 15.803 12.539 -9.410 1.00 65.06 77 LEU A N 1
ATOM 624 C CA . LEU A 1 77 ? 17.133 12.039 -9.064 1.00 65.06 77 LEU A CA 1
ATOM 625 C C . LEU A 1 77 ? 18.211 12.520 -10.042 1.00 65.06 77 LEU A C 1
ATOM 627 O O . LEU A 1 77 ? 19.396 12.331 -9.799 1.00 65.06 77 LEU A O 1
ATOM 631 N N . ILE A 1 78 ? 17.827 13.138 -11.162 1.00 68.19 78 ILE A N 1
ATOM 632 C CA . ILE A 1 78 ? 18.778 13.643 -12.153 1.00 68.19 78 ILE A CA 1
ATOM 633 C C . ILE A 1 78 ? 19.305 14.994 -11.656 1.00 68.19 78 ILE A C 1
ATOM 635 O O . ILE A 1 78 ? 18.500 15.922 -11.505 1.00 68.19 78 ILE A O 1
ATOM 639 N N . PRO A 1 79 ? 20.629 15.146 -11.427 1.00 66.38 79 PRO A N 1
ATOM 640 C CA . PRO A 1 79 ? 21.207 16.412 -11.003 1.00 66.38 79 PRO A CA 1
ATOM 641 C C . PRO A 1 79 ? 20.814 17.518 -11.977 1.00 66.38 79 PRO A C 1
ATOM 643 O O . PRO A 1 79 ? 21.117 17.458 -13.169 1.00 66.38 79 PRO A O 1
ATOM 646 N N . CYS A 1 80 ? 20.114 18.521 -11.463 1.00 63.19 80 CYS A N 1
ATOM 647 C CA . CYS A 1 80 ? 19.560 19.595 -12.263 1.00 63.19 80 CYS A CA 1
ATOM 648 C C . CYS A 1 80 ? 19.989 20.928 -11.669 1.00 63.19 80 CYS A C 1
ATOM 650 O O . CYS A 1 80 ? 19.701 21.227 -10.511 1.00 63.19 80 CYS A O 1
ATOM 652 N N . SER A 1 81 ? 20.707 21.725 -12.456 1.00 63.47 81 SER A N 1
ATOM 653 C CA . SER A 1 81 ? 21.154 23.052 -12.053 1.00 63.47 81 SER A CA 1
ATOM 654 C C . SER A 1 81 ? 20.795 24.082 -13.121 1.00 63.47 81 SER A C 1
ATOM 656 O O . SER A 1 81 ? 20.931 23.859 -14.324 1.00 63.47 81 SER A O 1
ATOM 658 N N . GLY A 1 82 ? 20.293 25.230 -12.665 1.00 68.12 82 GLY A N 1
ATOM 659 C CA . GLY A 1 82 ? 19.905 26.346 -13.524 1.00 68.12 82 GLY A CA 1
ATOM 660 C C . GLY A 1 82 ? 18.461 26.304 -14.042 1.00 68.12 82 GLY A C 1
ATOM 661 O O . GLY A 1 82 ? 17.816 25.262 -14.158 1.00 68.12 82 GLY A O 1
ATOM 662 N N . LEU A 1 83 ? 17.956 27.494 -14.384 1.00 64.69 83 LEU A N 1
ATOM 663 C CA . LEU A 1 83 ? 16.583 27.731 -14.852 1.00 64.69 83 LEU A CA 1
ATOM 664 C C . LEU A 1 83 ? 16.149 26.859 -16.052 1.00 64.69 83 LEU A C 1
ATOM 666 O O . LEU A 1 83 ? 15.016 26.375 -16.024 1.00 64.69 83 LEU A O 1
ATOM 670 N N . PRO A 1 84 ? 16.986 26.609 -17.084 1.00 74.75 84 PRO A N 1
ATOM 671 C CA . PRO A 1 84 ? 16.573 25.800 -18.234 1.00 74.75 84 PRO A CA 1
ATOM 672 C C . PRO A 1 84 ? 16.302 24.338 -17.872 1.00 74.75 84 PRO A C 1
ATOM 674 O O . PRO A 1 84 ? 15.355 23.741 -18.381 1.00 74.75 84 PRO A O 1
ATOM 677 N N . CYS A 1 85 ? 17.101 23.773 -16.964 1.00 67.81 85 CYS A N 1
ATOM 678 C CA . CYS A 1 85 ? 16.935 22.394 -16.529 1.00 67.81 85 CYS A CA 1
ATOM 679 C C . CYS A 1 85 ? 15.647 22.227 -15.707 1.00 67.81 85 CYS A C 1
ATOM 681 O O . CYS A 1 85 ? 14.847 21.335 -15.991 1.00 67.81 85 CYS A O 1
ATOM 683 N N . PHE A 1 86 ? 15.373 23.143 -14.769 1.00 63.12 86 PHE A N 1
ATOM 684 C CA . PHE A 1 86 ? 14.121 23.119 -14.003 1.00 63.12 86 PHE A CA 1
ATOM 685 C C . PHE A 1 86 ? 12.884 23.312 -14.890 1.00 63.12 86 PHE A C 1
ATOM 687 O O . PHE A 1 86 ? 11.851 22.682 -14.660 1.00 63.12 86 PHE A O 1
ATOM 694 N N . ALA A 1 87 ? 12.979 24.148 -15.931 1.00 68.25 87 ALA A N 1
ATOM 695 C CA . ALA A 1 87 ? 11.910 24.310 -16.913 1.00 68.25 87 ALA A CA 1
ATOM 696 C C . ALA A 1 87 ? 11.656 23.013 -17.701 1.00 68.25 87 ALA A C 1
ATOM 698 O O . ALA A 1 87 ? 10.501 22.634 -17.889 1.00 68.25 87 ALA A O 1
ATOM 699 N N . ALA A 1 88 ? 12.717 22.305 -18.101 1.00 69.50 88 ALA A N 1
ATOM 700 C CA . ALA A 1 88 ? 12.612 21.015 -18.777 1.00 69.50 88 ALA A CA 1
ATOM 701 C C . ALA A 1 88 ? 12.012 19.931 -17.866 1.00 69.50 88 ALA A C 1
ATOM 703 O O . ALA A 1 88 ? 11.069 19.257 -18.272 1.00 69.50 88 ALA A O 1
ATOM 704 N N . GLN A 1 89 ? 12.478 19.805 -16.617 1.00 64.38 89 GLN A N 1
ATOM 705 C CA . GLN A 1 89 ? 11.897 18.875 -15.640 1.00 64.38 89 GLN A CA 1
ATOM 706 C C . GLN A 1 89 ? 10.413 19.164 -15.388 1.00 64.38 89 GLN A C 1
ATOM 708 O O . GLN A 1 89 ? 9.602 18.240 -15.377 1.00 64.38 89 GLN A O 1
ATOM 713 N N . ARG A 1 90 ? 10.026 20.440 -15.245 1.00 65.00 90 ARG A N 1
ATOM 714 C CA . ARG A 1 90 ? 8.616 20.826 -15.082 1.00 65.00 90 ARG A CA 1
ATOM 715 C C . ARG A 1 90 ? 7.783 20.443 -16.307 1.00 65.00 90 ARG A C 1
ATOM 717 O O . ARG A 1 90 ? 6.731 19.839 -16.139 1.00 65.00 90 ARG A O 1
ATOM 724 N N . ALA A 1 91 ? 8.261 20.740 -17.515 1.00 66.50 91 ALA A N 1
ATOM 725 C CA . ALA A 1 91 ? 7.565 20.3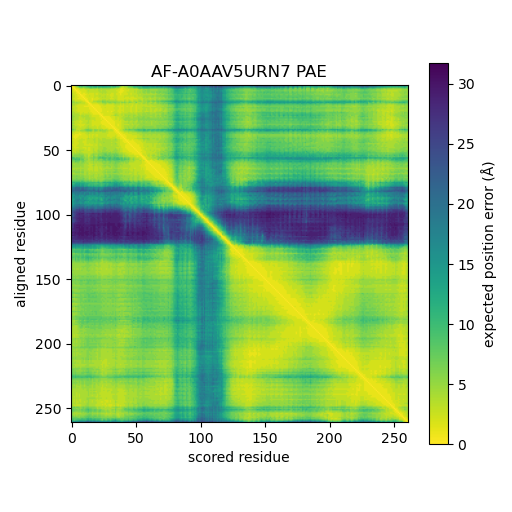92 -18.753 1.00 66.50 91 ALA A CA 1
ATOM 726 C C . ALA A 1 91 ? 7.411 18.870 -18.942 1.00 66.50 91 ALA A C 1
ATOM 728 O O . ALA A 1 91 ? 6.401 18.412 -19.467 1.00 66.50 91 ALA A O 1
ATOM 729 N N . LEU A 1 92 ? 8.391 18.082 -18.490 1.00 62.44 92 LEU A N 1
ATOM 730 C CA . LEU A 1 92 ? 8.348 16.618 -18.518 1.00 62.44 92 LEU A CA 1
ATOM 731 C C . LEU A 1 92 ? 7.433 16.021 -17.433 1.00 62.44 92 LEU A C 1
ATOM 733 O O . LEU A 1 92 ? 6.796 14.994 -17.662 1.00 62.44 92 LEU A O 1
ATOM 737 N N . ALA A 1 93 ? 7.333 16.669 -16.270 1.00 55.47 93 ALA A N 1
ATOM 738 C CA . ALA A 1 93 ? 6.428 16.278 -15.187 1.00 55.47 93 ALA A CA 1
ATOM 739 C C . ALA A 1 93 ? 4.957 16.661 -15.454 1.00 55.47 93 ALA A C 1
ATOM 741 O O . ALA A 1 93 ? 4.041 16.115 -14.828 1.00 55.47 93 ALA A O 1
ATOM 742 N N . GLU A 1 94 ? 4.701 17.588 -16.382 1.00 57.25 94 GLU A N 1
ATOM 743 C CA . GLU A 1 94 ? 3.356 17.964 -16.815 1.00 57.25 94 GLU A CA 1
ATOM 744 C C . GLU A 1 94 ? 2.672 16.812 -17.569 1.00 57.25 94 GLU A C 1
ATOM 746 O O . GLU A 1 94 ? 2.766 16.656 -18.787 1.00 57.25 94 GLU A O 1
ATOM 751 N N . LYS A 1 95 ? 1.901 16.000 -16.838 1.00 51.81 95 LYS A N 1
ATOM 752 C CA . LYS A 1 95 ? 0.979 15.033 -17.443 1.00 51.81 95 LYS A CA 1
ATOM 753 C C . LYS A 1 95 ? -0.159 15.791 -18.135 1.00 51.81 95 LYS A C 1
ATOM 755 O O . LYS A 1 95 ? -1.101 16.230 -17.478 1.00 51.81 95 LYS A O 1
ATOM 760 N N . LYS A 1 96 ? -0.100 15.915 -19.464 1.00 48.97 96 LYS A N 1
ATOM 761 C CA . LYS A 1 96 ? -1.243 16.342 -20.287 1.00 48.97 96 LYS A CA 1
ATOM 762 C C . LYS A 1 96 ? -2.296 15.233 -20.278 1.00 48.97 96 LYS A C 1
ATOM 764 O O . LYS A 1 96 ? -2.251 14.315 -21.092 1.00 48.97 96 LYS A O 1
ATOM 769 N N . VAL A 1 97 ? -3.200 15.270 -19.304 1.00 50.25 97 VAL A N 1
ATOM 770 C CA . VAL A 1 97 ? -4.350 14.360 -19.263 1.00 50.25 97 VAL A CA 1
ATOM 771 C C . VAL A 1 97 ? -5.317 14.778 -20.379 1.00 50.25 97 VAL A C 1
ATOM 773 O O . VAL A 1 97 ? -5.642 15.966 -20.446 1.00 50.25 97 VAL A O 1
ATOM 776 N N . PRO A 1 98 ? -5.763 13.860 -21.262 1.00 45.09 98 PRO A N 1
ATOM 777 C CA . PRO A 1 98 ? -6.740 14.184 -22.292 1.00 45.09 98 PRO A CA 1
ATOM 778 C C . PRO A 1 98 ? -8.008 14.777 -21.673 1.00 45.09 98 PRO A C 1
ATOM 780 O O . PRO A 1 98 ? -8.534 14.294 -20.670 1.00 45.09 98 PRO A O 1
ATOM 783 N N . GLU A 1 99 ? -8.466 15.868 -22.265 1.00 43.75 99 GLU A N 1
ATOM 784 C CA . GLU A 1 99 ? -9.525 16.724 -21.755 1.00 43.75 99 GLU A CA 1
ATOM 785 C C . GLU A 1 99 ? -10.897 16.052 -21.944 1.00 43.75 99 GLU A C 1
ATOM 787 O O . GLU A 1 99 ? -11.568 16.237 -22.950 1.00 43.75 99 GLU A O 1
ATOM 792 N N . HIS A 1 100 ? -11.319 15.208 -20.998 1.00 49.56 100 HIS A N 1
ATOM 793 C CA . HIS A 1 100 ? -12.697 14.673 -20.969 1.00 49.56 100 HIS A CA 1
ATOM 794 C C . HIS A 1 100 ? -13.688 15.654 -20.322 1.00 49.56 100 HIS A C 1
ATOM 796 O O . HIS A 1 100 ? -14.898 15.455 -20.341 1.00 49.56 100 HIS A O 1
ATOM 802 N N . THR A 1 101 ? -13.163 16.718 -19.726 1.00 45.41 101 THR A N 1
ATOM 803 C CA . THR A 1 101 ? -13.893 17.861 -19.188 1.00 45.41 101 THR A CA 1
ATOM 804 C C . THR A 1 101 ? -13.021 19.063 -19.508 1.00 45.41 101 THR A C 1
ATOM 806 O O . THR A 1 101 ? -11.856 19.002 -19.125 1.00 45.41 101 THR A O 1
ATOM 809 N N . GLU A 1 102 ? -13.549 20.088 -20.184 1.00 42.06 102 GLU A N 1
ATOM 810 C CA . GLU A 1 102 ? -12.924 21.343 -20.686 1.00 42.06 102 GLU A CA 1
ATOM 811 C C . GLU A 1 102 ? -12.223 22.219 -19.614 1.00 42.06 102 GLU A C 1
ATOM 813 O O . GLU A 1 102 ? -12.337 23.442 -19.549 1.00 42.06 102 GLU A O 1
ATOM 818 N N . ARG A 1 103 ? -11.559 21.584 -18.658 1.00 42.72 103 ARG A N 1
ATOM 819 C CA . ARG A 1 103 ? -10.820 22.171 -17.557 1.00 42.72 103 ARG A CA 1
ATOM 820 C C . ARG A 1 103 ? -9.497 21.439 -17.504 1.00 42.72 103 ARG A C 1
ATOM 822 O O . ARG A 1 103 ? -9.397 20.372 -16.896 1.00 42.72 103 ARG A O 1
ATOM 829 N N . SER A 1 104 ? -8.481 22.055 -18.100 1.00 40.69 104 SER A N 1
ATOM 830 C CA . SER A 1 104 ? -7.084 21.730 -17.841 1.00 40.69 104 SER A CA 1
ATOM 831 C C . SER A 1 104 ? -6.858 21.696 -16.329 1.00 40.69 104 SER A C 1
ATOM 833 O O . SER A 1 104 ? -6.762 22.725 -15.655 1.00 40.69 104 SER A O 1
ATOM 835 N N . ARG A 1 105 ? -6.808 20.490 -15.758 1.00 43.97 105 ARG A N 1
ATOM 836 C CA . ARG A 1 105 ? -6.170 20.302 -14.465 1.00 43.97 105 ARG A CA 1
ATOM 837 C C . ARG A 1 105 ? -4.683 20.333 -14.765 1.00 43.97 105 ARG A C 1
ATOM 839 O O . ARG A 1 105 ? -4.080 19.292 -15.006 1.00 43.97 105 ARG A O 1
ATOM 846 N N . LEU A 1 106 ? -4.090 21.527 -14.726 1.00 41.69 106 LEU A N 1
ATOM 847 C CA . LEU A 1 106 ? -2.687 21.617 -14.341 1.00 41.69 106 LEU A CA 1
ATOM 848 C C . LEU A 1 106 ? -2.537 20.709 -13.110 1.00 41.69 106 LEU A C 1
ATOM 850 O O . LEU A 1 106 ? -3.331 20.853 -12.170 1.00 41.69 106 LEU A O 1
ATOM 854 N N . PRO A 1 107 ? -1.555 19.799 -13.046 1.00 41.69 107 PRO A N 1
ATOM 855 C CA . PRO A 1 107 ? -1.186 19.163 -11.792 1.00 41.69 107 PRO A CA 1
ATOM 856 C C . PRO A 1 107 ? -0.508 20.205 -10.879 1.00 41.69 107 PRO A C 1
ATOM 858 O O . PRO A 1 107 ? 0.519 19.953 -10.268 1.00 41.69 107 PRO A O 1
ATOM 861 N N . SER A 1 108 ? -1.074 21.409 -10.752 1.00 44.53 108 SER A N 1
ATOM 862 C CA . SER A 1 108 ? -0.717 22.400 -9.749 1.00 44.53 108 SER A CA 1
ATOM 863 C C . SER A 1 108 ? -1.464 22.087 -8.462 1.00 44.53 108 SER A C 1
ATOM 865 O O . SER A 1 108 ? -2.215 22.881 -7.901 1.00 44.53 108 SER A O 1
ATOM 867 N N . ARG A 1 109 ? -1.222 20.901 -7.928 1.00 38.12 109 ARG A N 1
ATOM 868 C CA . ARG A 1 109 ? -1.298 20.751 -6.489 1.00 38.12 109 ARG A CA 1
ATOM 869 C C . ARG A 1 109 ? 0.004 20.113 -6.088 1.00 38.12 109 ARG A C 1
ATOM 871 O O . ARG A 1 109 ? 0.149 18.898 -6.171 1.00 38.12 109 ARG A O 1
ATOM 878 N N . ARG A 1 110 ? 0.922 20.976 -5.613 1.00 35.75 110 ARG A N 1
ATOM 879 C CA . ARG A 1 110 ? 1.716 20.684 -4.412 1.00 35.75 110 ARG A CA 1
ATOM 880 C C . ARG A 1 110 ? 0.920 19.631 -3.658 1.00 35.75 110 ARG A C 1
ATOM 882 O O . ARG A 1 110 ? -0.223 19.943 -3.297 1.00 35.75 110 ARG A O 1
ATOM 889 N N . ARG A 1 111 ? 1.429 18.398 -3.543 1.00 33.31 111 ARG A N 1
ATOM 890 C CA . ARG A 1 111 ? 0.899 17.463 -2.551 1.00 33.31 111 ARG A CA 1
ATOM 891 C C . ARG A 1 111 ? 0.806 18.330 -1.308 1.00 33.31 111 ARG A C 1
ATOM 893 O O . ARG A 1 111 ? 1.837 18.812 -0.860 1.00 33.31 111 ARG A O 1
ATOM 900 N N . ARG A 1 112 ? -0.401 18.735 -0.894 1.00 32.69 112 ARG A N 1
ATOM 901 C CA . ARG A 1 112 ? -0.519 19.394 0.397 1.00 32.69 112 ARG A CA 1
ATOM 902 C C . ARG A 1 112 ? -0.086 18.263 1.307 1.00 32.69 112 ARG A C 1
ATOM 904 O O . ARG A 1 112 ? -0.776 17.238 1.267 1.00 32.69 112 ARG A O 1
ATOM 911 N N . PRO A 1 113 ? 1.063 18.375 1.992 1.00 35.09 113 PRO A N 1
ATOM 912 C CA . PRO A 1 113 ? 1.383 17.391 2.999 1.00 35.09 113 PRO A CA 1
ATOM 913 C C . PRO A 1 113 ? 0.134 17.288 3.871 1.00 35.09 113 PRO A C 1
ATOM 915 O O . PRO A 1 113 ? -0.552 18.302 4.091 1.00 35.09 113 PRO A O 1
ATOM 918 N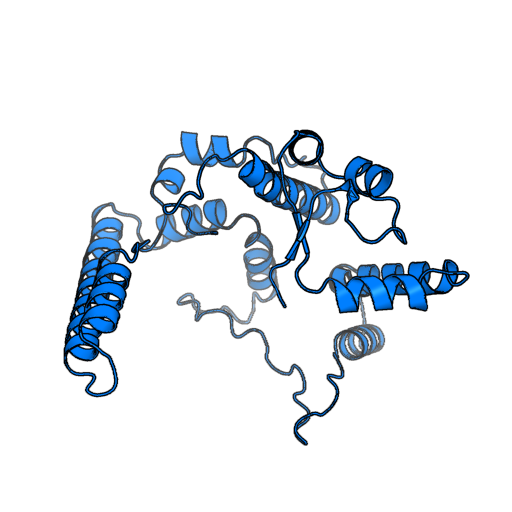 N . LEU A 1 114 ? -0.210 16.076 4.307 1.00 31.05 114 LEU A N 1
ATOM 919 C CA . LEU A 1 114 ? -1.083 15.930 5.471 1.00 31.05 114 LEU A CA 1
ATOM 920 C C . LEU A 1 114 ? -0.648 17.004 6.474 1.00 31.05 114 LEU A C 1
ATOM 922 O O . LEU A 1 114 ? 0.565 17.141 6.642 1.00 31.05 114 LEU A O 1
ATOM 926 N N . PRO A 1 115 ? -1.557 17.834 7.022 1.00 29.02 115 PRO A N 1
ATOM 927 C CA . PRO A 1 115 ? -1.156 18.966 7.841 1.00 29.02 115 PRO A CA 1
ATOM 928 C C . PRO A 1 115 ? -0.213 18.471 8.933 1.00 29.02 115 PRO A C 1
ATOM 930 O O . PRO A 1 115 ? -0.626 17.811 9.884 1.00 29.02 115 PRO A O 1
ATOM 933 N N . SER A 1 116 ? 1.076 18.740 8.735 1.00 37.44 116 SER A N 1
ATOM 934 C CA . SER A 1 116 ? 2.083 18.518 9.745 1.00 37.44 116 SER A CA 1
ATOM 935 C C . SER A 1 116 ? 1.793 19.562 10.804 1.00 37.44 116 SER A C 1
ATOM 937 O O . SER A 1 116 ? 1.759 20.757 10.518 1.00 37.44 116 SER A O 1
ATOM 939 N N . TYR A 1 117 ? 1.507 19.104 12.016 1.00 41.91 117 TYR A N 1
ATOM 940 C CA . TYR A 1 117 ? 1.359 19.984 13.170 1.00 41.91 117 TYR A CA 1
ATOM 941 C C . TYR A 1 117 ? 2.718 20.492 13.677 1.00 41.91 117 TYR A C 1
ATOM 943 O O . TYR A 1 117 ? 2.756 21.260 14.636 1.00 41.91 117 TYR A O 1
ATOM 951 N N . ALA A 1 118 ? 3.830 20.090 13.047 1.00 40.91 118 ALA A N 1
ATOM 952 C CA . ALA A 1 118 ? 5.090 20.795 13.204 1.00 40.91 118 ALA A CA 1
ATOM 953 C C . ALA A 1 118 ? 4.996 22.123 12.448 1.00 40.91 118 ALA A C 1
ATOM 955 O O . ALA A 1 118 ? 4.504 22.167 11.319 1.00 40.91 118 ALA A O 1
ATOM 956 N N . ILE A 1 119 ? 5.482 23.203 13.060 1.00 41.28 119 ILE A N 1
ATOM 957 C CA . ILE A 1 119 ? 5.765 24.439 12.334 1.00 41.28 119 ILE A CA 1
ATOM 958 C C . ILE A 1 119 ? 6.705 24.025 11.201 1.00 41.28 119 ILE A C 1
ATOM 960 O O . ILE A 1 119 ? 7.841 23.636 11.467 1.00 41.28 119 ILE A O 1
ATOM 964 N N . LEU A 1 120 ? 6.205 24.011 9.961 1.00 47.38 120 LEU A N 1
ATOM 965 C CA . LEU A 1 120 ? 7.069 23.894 8.799 1.00 47.38 120 LEU A CA 1
ATOM 966 C C . LEU A 1 120 ? 7.978 25.108 8.880 1.00 47.38 120 LEU A C 1
ATOM 968 O O . LEU A 1 120 ? 7.542 26.235 8.649 1.00 47.38 120 LEU A O 1
ATOM 972 N N . ASP A 1 121 ? 9.218 24.881 9.284 1.00 53.28 121 ASP A N 1
ATOM 973 C CA . ASP A 1 121 ? 10.252 25.852 9.035 1.00 53.28 121 ASP A CA 1
ATOM 974 C C . ASP A 1 121 ? 10.383 25.912 7.513 1.00 53.28 121 ASP A C 1
ATOM 976 O O . ASP A 1 121 ? 10.959 25.017 6.894 1.00 53.28 121 ASP A O 1
ATOM 980 N N . GLU A 1 122 ? 9.766 26.920 6.891 1.00 53.22 122 GLU A N 1
ATOM 981 C CA . GLU A 1 122 ? 9.835 27.139 5.442 1.00 53.22 122 GLU A CA 1
ATOM 982 C C . GLU A 1 122 ? 11.294 27.273 4.962 1.00 53.22 122 GLU A C 1
ATOM 984 O O . GLU A 1 122 ? 11.556 27.180 3.766 1.00 53.22 122 GLU A O 1
ATOM 989 N N . THR A 1 123 ? 12.255 27.434 5.882 1.00 58.41 123 THR A N 1
ATOM 990 C CA . THR A 1 123 ? 13.688 27.430 5.584 1.00 58.41 123 THR A CA 1
ATOM 991 C C . THR A 1 123 ? 14.307 26.026 5.457 1.00 58.41 123 THR A C 1
ATOM 993 O O . THR A 1 123 ? 15.416 25.916 4.937 1.00 58.41 123 THR A O 1
ATOM 996 N N . ASN A 1 124 ? 13.604 24.944 5.836 1.00 67.19 124 ASN A N 1
ATOM 997 C CA . ASN A 1 124 ? 14.093 23.556 5.771 1.00 67.19 124 ASN A CA 1
ATOM 998 C C . ASN A 1 124 ? 13.303 22.665 4.788 1.00 67.19 124 ASN A C 1
ATOM 1000 O O . ASN A 1 124 ? 12.893 21.545 5.105 1.00 67.19 124 ASN A O 1
ATOM 1004 N N . GLU A 1 125 ? 13.106 23.152 3.563 1.00 64.44 125 GLU A N 1
ATOM 1005 C CA . GLU A 1 125 ? 12.466 22.395 2.475 1.00 64.44 125 GLU A CA 1
ATOM 1006 C C . GLU A 1 125 ? 13.163 21.043 2.213 1.00 64.44 125 GLU A C 1
ATOM 1008 O O . GLU A 1 125 ? 12.497 20.032 1.987 1.00 64.44 125 GLU A O 1
ATOM 1013 N N . PHE A 1 126 ? 14.496 20.995 2.324 1.00 68.06 126 PHE A N 1
ATOM 1014 C CA . PHE A 1 126 ? 15.275 19.765 2.150 1.00 68.06 126 PHE A CA 1
ATOM 1015 C C . PHE A 1 126 ? 14.978 18.715 3.224 1.00 68.06 126 PHE A C 1
ATOM 1017 O O . PHE A 1 126 ? 14.819 17.542 2.898 1.00 68.06 126 PHE A O 1
ATOM 1024 N N . GLY A 1 127 ? 14.860 19.114 4.493 1.00 73.31 127 GLY A N 1
ATOM 1025 C CA . GLY A 1 127 ? 14.521 18.199 5.582 1.00 73.31 127 GLY A CA 1
ATOM 1026 C C . GLY A 1 127 ? 13.129 17.592 5.416 1.00 73.31 127 GLY A C 1
ATOM 1027 O O . GLY A 1 127 ? 12.956 16.394 5.629 1.00 73.31 127 GLY A O 1
ATOM 1028 N N . VAL A 1 128 ? 12.157 18.392 4.964 1.00 72.25 128 VAL A N 1
ATOM 1029 C CA . VAL A 1 128 ? 10.803 17.908 4.652 1.00 72.25 128 VAL A CA 1
ATOM 1030 C C . VAL A 1 128 ? 10.836 16.918 3.488 1.00 72.25 128 VAL A C 1
ATOM 1032 O O . VAL A 1 128 ? 10.261 15.839 3.595 1.00 72.25 128 VAL A O 1
ATOM 1035 N N . ALA A 1 129 ? 11.555 17.238 2.408 1.00 69.94 129 ALA A N 1
ATOM 1036 C CA . ALA A 1 129 ? 11.694 16.337 1.266 1.00 69.94 129 ALA A CA 1
ATOM 1037 C C . ALA A 1 129 ? 12.342 14.998 1.663 1.00 69.94 129 ALA A C 1
ATOM 1039 O O . ALA A 1 129 ? 11.849 13.940 1.279 1.00 69.94 129 ALA A O 1
ATOM 1040 N N . CYS A 1 130 ? 13.401 15.021 2.478 1.00 76.56 130 CYS A N 1
ATOM 1041 C CA . CYS A 1 130 ? 14.040 13.804 2.982 1.00 76.56 130 CYS A CA 1
ATOM 1042 C C . CYS A 1 130 ? 13.110 12.983 3.885 1.00 76.56 130 CYS A C 1
ATOM 1044 O O . CYS A 1 130 ? 13.075 11.761 3.759 1.00 76.56 130 CYS A O 1
ATOM 1046 N N . ALA A 1 131 ? 12.328 13.628 4.756 1.00 81.06 131 ALA A N 1
ATOM 1047 C CA . ALA A 1 131 ? 11.347 12.944 5.597 1.00 81.06 131 ALA A CA 1
ATOM 1048 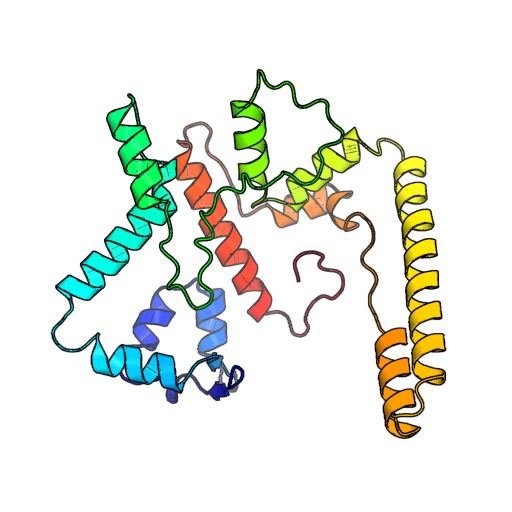C C . ALA A 1 131 ? 10.203 12.317 4.779 1.00 81.06 131 ALA A C 1
ATOM 1050 O O . ALA A 1 131 ? 9.737 11.229 5.105 1.00 81.06 131 ALA A O 1
ATOM 1051 N N . ASP A 1 132 ? 9.769 12.954 3.691 1.00 76.38 132 ASP A N 1
ATOM 1052 C CA . ASP A 1 132 ? 8.780 12.366 2.781 1.00 76.38 132 ASP A CA 1
ATOM 1053 C C . ASP A 1 132 ? 9.345 11.134 2.055 1.00 76.38 132 ASP A C 1
ATOM 1055 O O . ASP A 1 132 ? 8.626 10.158 1.819 1.00 76.38 132 ASP A O 1
ATOM 1059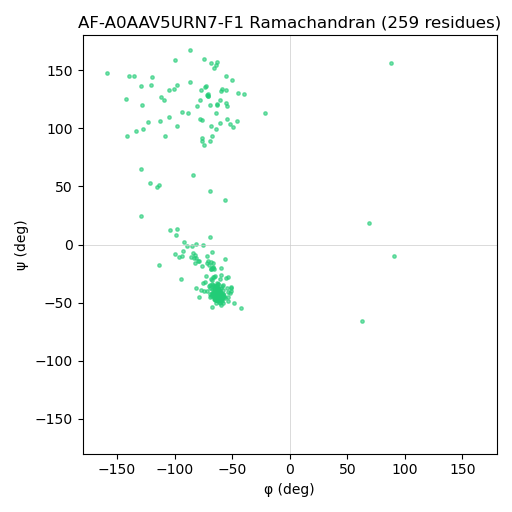 N N . MET A 1 133 ? 10.640 11.140 1.725 1.00 74.44 133 MET A N 1
ATOM 1060 C CA . MET A 1 133 ? 11.295 10.004 1.072 1.00 74.44 133 MET A CA 1
ATOM 1061 C C . MET A 1 133 ? 11.425 8.777 1.976 1.00 74.44 133 MET A C 1
ATOM 1063 O O . MET A 1 133 ? 11.517 7.678 1.443 1.00 74.44 133 MET A O 1
ATOM 1067 N N . THR A 1 134 ? 11.368 8.910 3.306 1.00 81.31 134 THR A N 1
ATOM 1068 C CA . THR A 1 134 ? 11.363 7.750 4.218 1.00 81.31 134 THR A CA 1
ATOM 1069 C C . THR A 1 134 ? 9.985 7.102 4.375 1.00 81.31 134 THR A C 1
ATOM 1071 O O . THR A 1 134 ? 9.871 6.078 5.042 1.00 81.31 134 THR A O 1
ATOM 1074 N N . SER A 1 135 ? 8.944 7.608 3.704 1.00 81.44 135 SER A N 1
ATOM 1075 C CA . SER A 1 135 ? 7.594 7.011 3.738 1.00 81.44 135 SER A CA 1
ATOM 1076 C C . SER A 1 135 ? 7.524 5.564 3.232 1.00 81.44 135 SER A C 1
ATOM 1078 O O . SER A 1 135 ? 6.605 4.829 3.579 1.00 81.44 135 SER A O 1
ATOM 1080 N N . VAL A 1 136 ? 8.513 5.124 2.453 1.00 79.19 136 VAL A N 1
ATOM 1081 C CA . VAL A 1 136 ? 8.694 3.725 2.022 1.00 79.19 136 VAL A CA 1
ATOM 1082 C C . VAL A 1 136 ? 9.037 2.768 3.174 1.00 79.19 136 VAL A C 1
ATOM 1084 O O . VAL A 1 136 ? 8.819 1.567 3.051 1.00 79.19 136 VAL A O 1
ATOM 1087 N N . ILE A 1 137 ? 9.521 3.290 4.307 1.00 88.56 137 ILE A N 1
ATOM 1088 C CA . ILE A 1 137 ? 9.736 2.567 5.571 1.00 88.56 137 ILE A CA 1
ATOM 1089 C C . ILE A 1 137 ? 8.780 3.101 6.650 1.00 88.56 137 ILE A C 1
ATOM 1091 O O . ILE A 1 137 ? 9.182 3.469 7.755 1.00 88.56 137 ILE A O 1
ATOM 1095 N N . ALA A 1 138 ? 7.490 3.159 6.299 1.00 89.75 138 ALA A N 1
ATOM 1096 C CA . ALA A 1 138 ? 6.441 3.816 7.078 1.00 89.75 138 ALA A CA 1
ATOM 1097 C C . ALA A 1 138 ? 6.388 3.394 8.554 1.00 89.75 138 ALA A C 1
ATOM 1099 O O . ALA 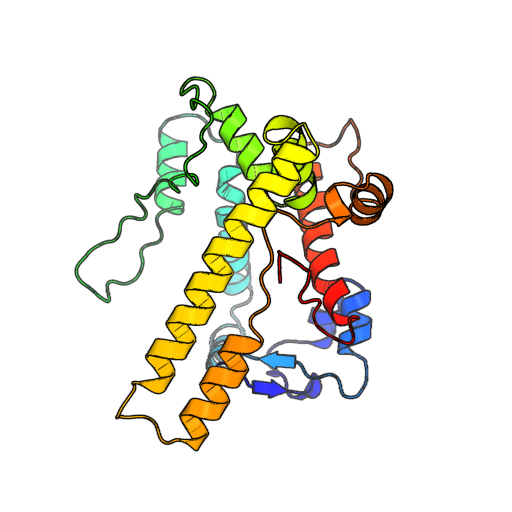A 1 138 ? 6.158 4.246 9.404 1.00 89.75 138 ALA A O 1
ATOM 1100 N N . ASP A 1 139 ? 6.628 2.124 8.887 1.00 92.81 139 ASP A N 1
ATOM 1101 C CA . ASP A 1 139 ? 6.555 1.654 10.276 1.00 92.81 139 ASP A CA 1
ATOM 1102 C C . ASP A 1 139 ? 7.721 2.151 11.135 1.00 92.81 139 ASP A C 1
ATOM 1104 O O . ASP A 1 139 ? 7.516 2.571 12.276 1.00 92.81 139 ASP A O 1
ATOM 1108 N N . ALA A 1 140 ? 8.937 2.184 10.580 1.00 93.38 140 ALA A N 1
ATOM 1109 C CA . ALA A 1 140 ? 10.089 2.798 11.240 1.00 93.38 140 ALA A CA 1
ATOM 1110 C C . ALA A 1 140 ? 9.876 4.309 11.423 1.00 93.38 140 ALA A C 1
ATOM 1112 O O . ALA A 1 140 ? 10.099 4.849 12.510 1.00 93.38 140 ALA A O 1
ATOM 1113 N N . GLN A 1 141 ? 9.375 4.992 10.387 1.00 91.94 141 GLN A N 1
ATOM 1114 C CA . GLN A 1 141 ? 9.018 6.410 10.470 1.00 91.94 141 GLN A CA 1
ATOM 1115 C C . GLN A 1 141 ? 7.923 6.654 11.523 1.00 91.94 141 GLN A C 1
ATOM 1117 O O . GLN A 1 141 ? 8.014 7.597 12.315 1.00 91.94 141 GLN A O 1
ATOM 1122 N N . ALA A 1 142 ? 6.907 5.791 11.567 1.00 93.00 142 ALA A N 1
ATOM 1123 C CA . ALA A 1 142 ? 5.818 5.863 12.528 1.00 93.00 142 ALA A CA 1
ATOM 1124 C C . ALA A 1 142 ? 6.322 5.667 13.956 1.00 93.00 142 ALA A C 1
ATOM 1126 O O . ALA A 1 142 ? 5.880 6.394 14.842 1.00 93.00 142 ALA A O 1
ATOM 1127 N N . ARG A 1 143 ? 7.282 4.763 14.197 1.00 95.44 143 ARG A N 1
ATOM 1128 C CA . ARG A 1 143 ? 7.876 4.601 15.529 1.00 95.44 143 ARG A CA 1
ATOM 1129 C C . ARG A 1 143 ? 8.517 5.899 16.023 1.00 95.44 143 ARG A C 1
ATOM 1131 O O . ARG A 1 143 ? 8.216 6.335 17.132 1.00 95.44 143 ARG A O 1
ATOM 1138 N N . VAL A 1 144 ? 9.315 6.561 15.183 1.00 94.50 144 VAL A N 1
ATOM 1139 C CA . VAL A 1 144 ? 9.918 7.866 15.517 1.00 94.50 144 VAL A CA 1
ATOM 1140 C C . VAL A 1 144 ? 8.839 8.911 15.815 1.00 94.50 144 VAL A C 1
ATOM 1142 O O . VAL A 1 144 ? 8.935 9.646 16.799 1.00 94.50 144 VAL A O 1
ATOM 1145 N N . TYR A 1 145 ? 7.787 8.962 14.994 1.00 93.38 145 TYR A N 1
ATOM 1146 C CA . TYR A 1 145 ? 6.671 9.883 15.200 1.00 93.38 145 TYR A CA 1
ATOM 1147 C C . TYR A 1 145 ? 5.936 9.623 16.521 1.00 93.38 145 TYR A C 1
ATOM 1149 O O . TYR A 1 145 ? 5.634 10.562 17.257 1.00 93.38 145 TYR A O 1
ATOM 1157 N N . VAL A 1 146 ? 5.655 8.356 16.831 1.00 95.12 146 VAL A N 1
ATOM 1158 C CA . VAL A 1 146 ? 4.926 7.960 18.037 1.00 95.12 146 VAL A CA 1
ATOM 1159 C C . VAL A 1 146 ? 5.732 8.278 19.288 1.00 95.12 146 VAL A C 1
ATOM 1161 O O . VAL A 1 146 ? 5.177 8.876 20.204 1.00 95.12 146 VAL A O 1
ATOM 1164 N N . ASP A 1 147 ? 7.027 7.969 19.311 1.00 95.00 147 ASP A N 1
ATOM 1165 C CA . ASP A 1 147 ? 7.887 8.278 20.459 1.00 95.00 147 ASP A CA 1
ATOM 1166 C C . ASP A 1 147 ? 8.002 9.790 20.703 1.00 95.00 147 ASP A C 1
ATOM 1168 O O . ASP A 1 147 ? 8.013 10.235 21.850 1.00 95.00 147 ASP A O 1
ATOM 1172 N N . ALA A 1 148 ? 8.026 10.595 19.637 1.00 94.62 148 ALA A N 1
ATOM 1173 C CA . ALA A 1 148 ? 8.077 12.049 19.752 1.00 94.62 148 ALA A CA 1
ATOM 1174 C C . ALA A 1 148 ? 6.733 12.667 20.172 1.00 94.62 148 ALA A C 1
ATOM 1176 O O . ALA A 1 148 ? 6.703 13.631 20.940 1.00 94.62 148 ALA A O 1
ATOM 1177 N N . ARG A 1 149 ? 5.610 12.161 19.641 1.00 93.88 149 ARG A N 1
ATOM 1178 C CA . ARG A 1 149 ? 4.292 12.797 19.798 1.00 93.88 149 ARG A CA 1
ATOM 1179 C C . ARG A 1 149 ? 3.466 12.248 20.957 1.00 93.88 149 ARG A C 1
ATOM 1181 O O . ARG A 1 149 ? 2.657 13.002 21.508 1.00 93.88 149 ARG A O 1
ATOM 1188 N N . PHE A 1 150 ? 3.660 10.977 21.290 1.00 95.12 150 PHE A N 1
ATOM 1189 C CA . PHE A 1 150 ? 2.969 10.233 22.340 1.00 95.12 150 PHE A CA 1
ATOM 1190 C C . PHE A 1 150 ? 4.015 9.539 23.235 1.00 95.12 150 PHE A C 1
ATOM 1192 O O . PHE A 1 150 ? 4.121 8.311 23.227 1.00 95.12 150 PHE A O 1
ATOM 1199 N N . PRO A 1 151 ? 4.843 10.310 23.965 1.00 94.12 151 PRO A N 1
ATOM 1200 C CA . PRO A 1 151 ? 6.000 9.777 24.684 1.00 94.12 151 PRO A CA 1
ATOM 1201 C C . PRO A 1 151 ? 5.622 8.851 25.847 1.00 94.12 151 PRO A C 1
ATOM 1203 O O . PRO A 1 151 ? 6.400 7.966 26.202 1.00 94.12 151 PRO A O 1
ATOM 1206 N N . THR A 1 152 ? 4.444 9.034 26.450 1.00 96.50 152 THR A N 1
ATOM 1207 C CA . THR A 1 152 ? 3.983 8.206 27.571 1.00 96.50 152 THR A CA 1
ATOM 1208 C C . THR A 1 152 ? 3.002 7.127 27.118 1.00 96.50 152 THR A C 1
ATOM 1210 O O . THR A 1 152 ? 2.365 7.238 26.070 1.00 96.50 152 THR A O 1
ATOM 1213 N N . GLN A 1 153 ? 2.854 6.068 27.920 1.00 95.25 153 GLN A N 1
ATOM 1214 C CA . GLN A 1 153 ? 1.831 5.053 27.661 1.00 95.25 153 GLN A CA 1
ATOM 1215 C C . GLN A 1 153 ? 0.417 5.653 27.733 1.00 95.25 153 GLN A C 1
ATOM 1217 O O . GLN A 1 153 ? -0.415 5.342 26.885 1.00 95.25 153 GLN A O 1
ATOM 1222 N N . ASP A 1 154 ? 0.182 6.590 28.654 1.00 97.50 154 ASP A N 1
ATOM 1223 C CA . ASP A 1 154 ? -1.100 7.288 28.787 1.00 97.50 154 ASP A CA 1
ATOM 1224 C C . ASP A 1 154 ? -1.458 8.090 27.526 1.00 97.50 154 ASP A C 1
ATOM 1226 O O . ASP A 1 154 ? -2.617 8.091 27.106 1.00 97.50 154 ASP A O 1
ATOM 1230 N N . ASP A 1 155 ? -0.483 8.731 26.870 1.00 96.19 155 ASP A N 1
ATOM 1231 C CA . ASP A 1 155 ? -0.706 9.435 25.599 1.00 96.19 155 ASP A CA 1
ATOM 1232 C C . ASP A 1 155 ? -1.169 8.465 24.500 1.00 96.19 155 ASP A C 1
ATOM 1234 O O . ASP A 1 155 ? -2.125 8.746 23.766 1.00 96.19 155 ASP A O 1
ATOM 1238 N N . LYS A 1 156 ? -0.498 7.307 24.408 1.00 95.81 156 LYS A N 1
ATOM 1239 C CA . LYS A 1 156 ? -0.787 6.237 23.440 1.00 95.81 156 LYS A CA 1
ATOM 1240 C C . LYS A 1 156 ? -2.177 5.641 23.680 1.00 95.81 156 LYS A C 1
ATOM 1242 O O . LYS A 1 156 ? -2.957 5.485 22.737 1.00 95.81 156 LYS A O 1
ATOM 1247 N N . ASP A 1 157 ? -2.524 5.373 24.932 1.00 96.31 157 ASP A N 1
ATOM 1248 C CA . ASP A 1 157 ? -3.825 4.821 25.313 1.00 96.31 157 ASP A CA 1
ATOM 1249 C C . ASP A 1 157 ? -4.952 5.845 25.120 1.00 96.31 157 ASP A C 1
ATOM 1251 O O . ASP A 1 157 ? -6.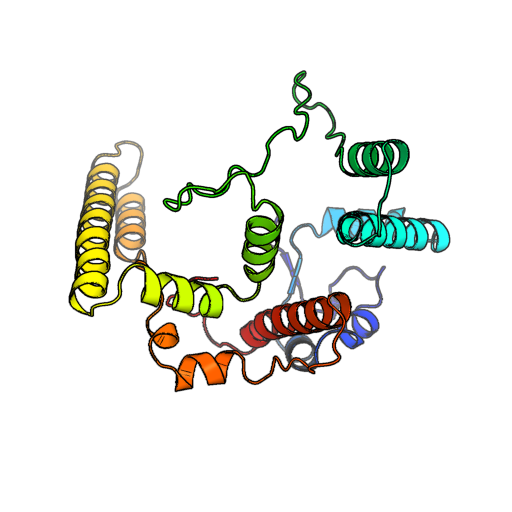049 5.501 24.665 1.00 96.31 157 ASP A O 1
ATOM 1255 N N . THR A 1 158 ? -4.681 7.127 25.374 1.00 96.56 158 THR A N 1
ATOM 1256 C CA . THR A 1 158 ? -5.640 8.221 25.169 1.00 96.56 158 THR A CA 1
ATOM 1257 C C . THR A 1 158 ? -5.985 8.397 23.695 1.00 96.56 158 THR A C 1
ATOM 1259 O O . THR A 1 158 ? -7.169 8.461 23.347 1.00 96.56 158 THR A O 1
ATOM 1262 N N . ILE A 1 159 ? -4.994 8.442 22.793 1.00 95.62 159 ILE A N 1
ATOM 1263 C CA . ILE A 1 159 ? -5.286 8.582 21.357 1.00 95.62 159 ILE A CA 1
ATOM 1264 C C . ILE A 1 159 ? -6.030 7.355 20.818 1.00 95.62 159 ILE A C 1
ATOM 1266 O O . ILE A 1 159 ? -6.950 7.496 20.007 1.00 95.62 159 ILE A O 1
ATOM 1270 N N . ARG A 1 160 ? -5.700 6.157 21.316 1.00 95.25 160 ARG A N 1
ATOM 1271 C CA . ARG A 1 160 ? -6.362 4.908 20.924 1.00 95.25 160 ARG A CA 1
ATOM 1272 C C . ARG A 1 160 ? -7.812 4.858 21.385 1.00 95.25 160 ARG A C 1
ATOM 1274 O O . ARG A 1 160 ? -8.708 4.672 20.566 1.00 95.25 160 ARG A O 1
ATOM 1281 N N . SER A 1 161 ? -8.054 5.066 22.674 1.00 96.12 161 SER A N 1
ATOM 1282 C CA . SER A 1 161 ? -9.396 4.999 23.263 1.00 96.12 161 SER A CA 1
ATOM 1283 C C . SER A 1 161 ? -10.332 6.081 22.717 1.00 96.12 161 SER A C 1
ATOM 1285 O O . SER A 1 161 ? -11.462 5.772 22.334 1.00 96.12 161 SER A O 1
ATOM 1287 N N . SER A 1 162 ? -9.861 7.327 22.600 1.00 95.12 162 SER A N 1
ATOM 1288 C CA . SER A 1 162 ? -10.660 8.427 22.043 1.00 95.12 162 SER A CA 1
ATOM 1289 C C . SER A 1 162 ? -11.050 8.172 20.586 1.00 95.12 162 SER A C 1
ATOM 1291 O O . SER A 1 162 ? -12.225 8.283 20.228 1.00 95.12 162 SER A O 1
ATOM 1293 N N . THR A 1 163 ? -10.095 7.750 19.754 1.00 95.00 163 THR A N 1
ATOM 1294 C CA . THR A 1 163 ? -10.351 7.442 18.341 1.00 95.00 163 THR A CA 1
ATOM 1295 C C . THR A 1 163 ? -11.268 6.228 18.193 1.00 95.00 163 THR A C 1
ATOM 1297 O O . THR A 1 163 ? -12.214 6.272 17.406 1.00 95.00 163 THR A O 1
ATOM 1300 N N . LEU A 1 164 ? -11.055 5.164 18.976 1.00 94.81 164 LEU A N 1
ATOM 1301 C CA . LEU A 1 164 ? -11.906 3.972 18.958 1.00 94.81 164 LEU A CA 1
ATOM 1302 C C . LEU A 1 164 ? -13.354 4.296 19.347 1.00 94.81 164 LEU A C 1
ATOM 1304 O O . LEU A 1 164 ? -14.286 3.800 18.711 1.00 94.81 164 LEU A O 1
ATOM 1308 N N . GLY A 1 165 ? -13.553 5.160 20.347 1.00 94.94 165 GLY A N 1
ATOM 1309 C CA . GLY A 1 165 ? -14.877 5.638 20.741 1.00 94.94 165 GLY A CA 1
ATOM 1310 C C . GLY A 1 165 ? -15.597 6.356 19.597 1.00 94.94 165 GLY A C 1
ATOM 1311 O O . GLY A 1 165 ? -16.749 6.043 19.292 1.00 94.94 165 GLY A O 1
ATOM 1312 N N . VAL A 1 166 ? -14.903 7.263 18.900 1.00 95.88 166 VAL A N 1
ATOM 1313 C CA . VAL A 1 166 ? -15.453 7.965 17.726 1.00 95.88 166 VAL A CA 1
ATOM 1314 C C . VAL A 1 166 ? -15.805 6.983 16.607 1.00 95.88 166 VAL A C 1
ATOM 1316 O O . VAL A 1 166 ? -16.916 7.036 16.080 1.00 95.88 166 VAL A O 1
ATOM 1319 N N . MET A 1 167 ? -14.907 6.054 16.270 1.00 94.69 167 MET A N 1
ATOM 1320 C CA . MET A 1 167 ? -15.146 5.072 15.205 1.00 94.69 167 MET A CA 1
ATOM 1321 C C . MET A 1 167 ? -16.316 4.141 15.531 1.00 94.69 167 MET A C 1
ATOM 1323 O O . MET A 1 167 ? -17.156 3.881 14.669 1.00 94.69 167 MET A O 1
ATOM 1327 N N . THR A 1 168 ? -16.433 3.703 16.785 1.00 93.19 168 THR A N 1
ATOM 1328 C CA . THR A 1 168 ? -17.552 2.869 17.251 1.00 93.19 168 THR A CA 1
ATOM 1329 C C . THR A 1 168 ? -18.885 3.601 17.097 1.00 93.19 168 THR A C 1
ATOM 1331 O O . THR A 1 168 ? -19.855 3.021 16.608 1.00 93.19 168 THR A O 1
ATOM 1334 N N . ASN A 1 169 ? -18.926 4.894 17.432 1.00 95.38 169 ASN A N 1
ATOM 1335 C CA . ASN A 1 169 ? -20.117 5.723 17.244 1.00 95.38 169 ASN A CA 1
ATOM 1336 C C . ASN A 1 169 ? -20.483 5.879 15.762 1.00 95.38 169 ASN A C 1
ATOM 1338 O O . ASN A 1 169 ? -21.658 5.777 15.412 1.00 95.38 169 ASN A O 1
ATOM 1342 N N . ILE A 1 170 ? -19.496 6.076 14.881 1.00 95.38 170 ILE A N 1
ATOM 1343 C CA . ILE A 1 170 ? -19.716 6.169 13.429 1.00 95.38 170 ILE A CA 1
ATOM 1344 C C . ILE A 1 170 ? -20.289 4.857 12.881 1.00 95.38 170 ILE A C 1
ATOM 1346 O O . ILE A 1 170 ? -21.287 4.879 12.159 1.00 95.38 170 ILE A O 1
ATOM 1350 N N . VAL A 1 171 ? -19.707 3.709 13.246 1.00 94.31 171 VAL A N 1
ATOM 1351 C CA . VAL A 1 171 ? -20.207 2.389 12.825 1.00 94.31 171 VAL A CA 1
ATOM 1352 C C . VAL A 1 171 ? -21.620 2.143 13.367 1.00 94.31 171 VAL A C 1
ATOM 1354 O O . VAL A 1 171 ? -22.482 1.647 12.640 1.00 94.31 171 VAL A O 1
ATOM 1357 N N . GLY A 1 172 ? -21.896 2.540 14.612 1.00 94.94 172 GLY A N 1
ATOM 1358 C CA . GLY A 1 172 ? -23.236 2.492 15.200 1.00 94.94 172 GLY A CA 1
ATOM 1359 C C . GLY A 1 172 ? -24.254 3.330 14.422 1.00 94.94 172 GLY A C 1
ATOM 1360 O O . GLY A 1 172 ? -25.318 2.829 14.059 1.00 94.94 172 GLY A O 1
ATOM 1361 N N . ALA A 1 173 ? -23.906 4.574 14.088 1.00 95.88 173 ALA A N 1
ATOM 1362 C CA . ALA A 1 173 ? -24.756 5.458 13.296 1.00 95.88 173 ALA A CA 1
ATOM 1363 C C . ALA A 1 173 ? -24.996 4.910 11.880 1.00 95.88 173 ALA A C 1
ATOM 1365 O O . ALA A 1 173 ? -26.124 4.939 11.394 1.00 95.88 173 ALA A O 1
ATOM 1366 N N . MET A 1 174 ? -23.967 4.350 11.232 1.00 95.62 174 MET A N 1
ATOM 1367 C CA . MET A 1 174 ? -24.098 3.701 9.923 1.00 95.62 174 MET A CA 1
ATOM 1368 C C . MET A 1 174 ? -25.116 2.559 9.952 1.00 95.62 174 MET A C 1
ATOM 1370 O O . MET A 1 174 ? -25.941 2.457 9.047 1.00 95.62 174 MET A O 1
ATOM 1374 N N . ARG A 1 175 ? -25.101 1.729 11.001 1.00 95.50 175 ARG A N 1
ATOM 1375 C CA . ARG A 1 175 ? -26.085 0.650 11.174 1.00 95.50 175 ARG A CA 1
ATOM 1376 C C . ARG A 1 175 ? -27.502 1.197 11.327 1.00 95.50 175 ARG A C 1
ATOM 1378 O O . ARG A 1 175 ? -28.385 0.754 10.600 1.00 95.50 175 ARG A O 1
ATOM 1385 N N . GLY A 1 176 ? -27.691 2.201 12.184 1.00 95.38 176 GLY A N 1
ATOM 1386 C CA . GLY A 1 176 ? -28.995 2.849 12.357 1.00 95.38 176 GLY A CA 1
ATOM 1387 C C . GLY A 1 176 ? -29.522 3.481 11.064 1.00 95.38 176 GLY A C 1
ATOM 1388 O O . GLY A 1 176 ? -30.707 3.377 10.764 1.00 95.38 176 GLY A O 1
ATOM 1389 N N . MET A 1 177 ? -28.642 4.070 10.245 1.00 96.44 177 MET A N 1
ATOM 1390 C CA . MET A 1 177 ? -29.019 4.575 8.921 1.00 96.44 177 MET A CA 1
ATOM 1391 C C . MET A 1 177 ? -29.451 3.446 7.977 1.00 96.44 177 MET A C 1
ATOM 1393 O O . MET A 1 177 ? -30.457 3.600 7.293 1.00 96.44 177 MET A O 1
ATOM 1397 N N . ILE A 1 178 ? -28.734 2.314 7.946 1.00 96.88 178 ILE A N 1
ATOM 1398 C CA . ILE A 1 178 ? -29.080 1.154 7.100 1.00 96.88 178 ILE A CA 1
ATOM 1399 C C . ILE A 1 178 ? -30.464 0.598 7.455 1.00 96.88 178 ILE A C 1
ATOM 1401 O O . ILE A 1 178 ? -31.239 0.257 6.559 1.00 96.88 178 ILE A O 1
ATOM 1405 N N . GLU A 1 179 ? -30.796 0.528 8.744 1.00 96.00 179 GLU A N 1
ATOM 1406 C CA . GLU A 1 179 ? -32.101 0.047 9.215 1.00 96.00 179 GLU A CA 1
ATOM 1407 C C . GLU A 1 179 ? -33.262 0.886 8.649 1.00 96.00 179 GLU A C 1
ATOM 1409 O O . GLU A 1 179 ? -34.299 0.336 8.270 1.00 96.00 179 GLU A O 1
ATOM 1414 N N . GLN A 1 180 ? -33.050 2.195 8.490 1.00 96.75 180 GLN A N 1
ATOM 1415 C CA . GLN A 1 180 ? -34.045 3.164 8.018 1.00 96.75 180 GLN A CA 1
ATOM 1416 C C . GLN A 1 180 ? -34.156 3.270 6.485 1.00 96.75 180 GLN A C 1
ATOM 1418 O O . GLN A 1 180 ? -34.961 4.049 5.985 1.00 96.75 180 GLN A O 1
ATOM 1423 N N . LEU A 1 181 ? -33.363 2.524 5.706 1.00 97.31 181 LEU A N 1
ATOM 1424 C CA . LEU A 1 181 ? -33.404 2.620 4.240 1.00 97.31 181 LEU A CA 1
ATOM 1425 C C . LEU A 1 181 ? -34.626 1.902 3.653 1.00 97.31 181 LEU A C 1
ATOM 1427 O O . LEU A 1 181 ? -34.638 0.680 3.550 1.00 97.31 181 LEU A O 1
ATOM 1431 N N . ASP A 1 182 ? -35.622 2.643 3.180 1.00 96.88 182 ASP A N 1
ATOM 1432 C CA . ASP A 1 182 ? -36.857 2.055 2.626 1.00 96.88 182 ASP A CA 1
ATOM 1433 C C . ASP A 1 182 ? -36.667 1.331 1.281 1.00 96.88 182 ASP A C 1
ATOM 1435 O O . ASP A 1 182 ? -37.499 0.522 0.877 1.00 96.88 182 ASP A O 1
ATOM 1439 N N . TRP A 1 183 ? -35.565 1.593 0.571 1.00 97.25 183 TRP A N 1
ATOM 1440 C CA . TRP A 1 183 ? -35.287 0.985 -0.736 1.00 97.25 183 TRP A CA 1
ATOM 1441 C C . TRP A 1 183 ? -34.604 -0.390 -0.646 1.00 97.25 183 TRP A C 1
ATOM 1443 O O . TRP A 1 183 ? -34.478 -1.078 -1.661 1.00 97.25 183 TRP A O 1
ATOM 1453 N N . MET A 1 184 ? -34.144 -0.799 0.541 1.00 96.81 184 MET A N 1
ATOM 1454 C CA . MET A 1 184 ? -33.493 -2.093 0.758 1.00 96.81 184 MET A CA 1
ATOM 1455 C C . MET A 1 184 ? -34.480 -3.119 1.310 1.00 96.81 184 MET A C 1
ATOM 1457 O O . MET A 1 184 ? -35.225 -2.837 2.244 1.00 96.81 184 MET A O 1
ATOM 1461 N N . THR A 1 185 ? -34.414 -4.344 0.791 1.00 97.31 185 THR A N 1
ATOM 1462 C CA . THR A 1 185 ? -35.112 -5.491 1.388 1.00 97.31 185 THR A CA 1
ATOM 1463 C C . THR A 1 185 ? -34.499 -5.863 2.738 1.00 97.31 185 THR A C 1
ATOM 1465 O O . THR A 1 185 ? -33.310 -5.621 2.969 1.00 97.31 185 THR A O 1
ATOM 1468 N N . ASP A 1 186 ? -35.273 -6.520 3.603 1.00 97.12 186 ASP A N 1
ATOM 1469 C CA . ASP A 1 186 ? -34.813 -6.931 4.937 1.00 97.12 186 ASP A CA 1
ATOM 1470 C C . ASP A 1 186 ? -33.574 -7.841 4.886 1.00 97.12 186 ASP A C 1
ATOM 1472 O O . ASP A 1 186 ? -32.635 -7.655 5.660 1.00 97.12 186 ASP A O 1
ATOM 1476 N N . ASP A 1 187 ? -33.507 -8.766 3.920 1.00 97.50 187 ASP A N 1
ATOM 1477 C CA . ASP A 1 187 ? -32.327 -9.621 3.704 1.00 97.50 187 ASP A CA 1
ATOM 1478 C C . ASP A 1 187 ? -31.081 -8.799 3.330 1.00 97.50 187 ASP A C 1
ATOM 1480 O O . ASP A 1 187 ? -29.990 -9.011 3.869 1.00 97.50 187 ASP A O 1
ATOM 1484 N N . SER A 1 188 ? -31.234 -7.804 2.449 1.00 97.56 188 SER A N 1
ATOM 1485 C CA . SER A 1 188 ? -30.123 -6.924 2.073 1.00 97.56 188 SER A CA 1
ATOM 1486 C C . SER A 1 188 ? -29.674 -6.047 3.242 1.00 97.56 188 SER A C 1
ATOM 1488 O O . SER A 1 188 ? -28.469 -5.856 3.429 1.00 97.56 188 SER A O 1
ATOM 1490 N N . LYS A 1 189 ? -30.614 -5.549 4.061 1.00 97.75 189 LYS A N 1
ATOM 1491 C CA . LYS A 1 189 ? -30.300 -4.792 5.284 1.00 97.75 189 LYS A CA 1
ATOM 1492 C C . LYS A 1 189 ? -29.526 -5.650 6.273 1.00 97.75 189 LYS A C 1
ATOM 1494 O O . LYS A 1 189 ? -28.475 -5.219 6.739 1.00 97.75 189 LYS A O 1
ATOM 1499 N N . ALA A 1 190 ? -29.979 -6.876 6.533 1.00 97.00 190 ALA A N 1
ATOM 1500 C CA . ALA A 1 190 ? -29.305 -7.798 7.443 1.00 97.00 190 ALA A CA 1
ATOM 1501 C C . ALA A 1 190 ? -27.850 -8.062 7.016 1.00 97.00 190 ALA A C 1
ATOM 1503 O O . ALA A 1 190 ? -26.938 -7.981 7.839 1.00 97.00 190 ALA A O 1
ATOM 1504 N N . LYS A 1 191 ? -27.603 -8.282 5.717 1.00 97.75 191 LYS A N 1
ATOM 1505 C CA . LYS A 1 191 ? -26.245 -8.454 5.164 1.00 97.75 191 LYS A CA 1
ATOM 1506 C C . LYS A 1 191 ? -25.393 -7.187 5.271 1.00 97.75 191 LYS A C 1
ATOM 1508 O O . LYS A 1 191 ? -24.207 -7.271 5.592 1.00 97.75 191 LYS A O 1
ATOM 1513 N N . ALA A 1 192 ? -25.974 -6.015 5.024 1.00 97.25 192 ALA A N 1
ATOM 1514 C CA . ALA A 1 192 ? -25.271 -4.741 5.150 1.00 97.25 192 ALA A CA 1
ATOM 1515 C C . ALA A 1 192 ? -24.906 -4.425 6.610 1.00 97.25 192 ALA A C 1
ATOM 1517 O O . ALA A 1 192 ? -23.775 -4.018 6.879 1.00 97.25 192 ALA A O 1
ATOM 1518 N N . ILE A 1 193 ? -25.814 -4.689 7.554 1.00 96.75 193 ILE A N 1
ATOM 1519 C CA . ILE A 1 193 ? -25.560 -4.573 8.996 1.00 96.75 193 ILE A CA 1
ATOM 1520 C C . ILE A 1 193 ? -24.475 -5.563 9.417 1.00 96.75 193 ILE A C 1
ATOM 1522 O O . ILE A 1 193 ? -23.531 -5.163 10.090 1.00 96.75 193 ILE A O 1
ATOM 1526 N N . PHE A 1 194 ? -24.548 -6.821 8.968 1.00 96.62 194 PHE A N 1
ATOM 1527 C CA . PHE A 1 194 ? -23.510 -7.815 9.239 1.00 96.62 194 PHE A CA 1
ATOM 1528 C C . PHE A 1 194 ? -22.136 -7.340 8.751 1.00 96.62 194 PHE A C 1
ATOM 1530 O O . PHE A 1 194 ? -21.158 -7.420 9.494 1.00 96.62 194 PHE A O 1
ATOM 1537 N N . LYS A 1 195 ? -22.053 -6.780 7.538 1.00 96.06 195 LYS A N 1
ATOM 1538 C CA . LYS A 1 195 ? -20.807 -6.206 7.015 1.00 96.06 195 LYS A CA 1
ATOM 1539 C C . LYS A 1 195 ? -20.318 -5.036 7.873 1.00 96.06 195 LYS A C 1
ATOM 1541 O O . LYS A 1 195 ? -19.140 -5.005 8.211 1.00 96.06 195 LYS A O 1
ATOM 1546 N N . ALA A 1 196 ? -21.204 -4.111 8.246 1.00 95.25 196 ALA A N 1
ATOM 1547 C CA . ALA A 1 196 ? -20.863 -2.965 9.089 1.00 95.25 196 ALA A CA 1
ATOM 1548 C C . ALA A 1 196 ? -20.360 -3.395 10.480 1.00 95.25 196 ALA A C 1
ATOM 1550 O O . ALA A 1 196 ? -19.373 -2.859 10.972 1.00 95.25 196 ALA A O 1
ATOM 1551 N N . SER A 1 197 ? -20.982 -4.410 11.085 1.00 91.88 197 SER A N 1
ATOM 1552 C CA . SER A 1 197 ? -20.572 -4.985 12.374 1.00 91.88 197 SER A CA 1
ATOM 1553 C C . SER A 1 197 ? -19.218 -5.693 12.340 1.00 91.88 197 SER A C 1
ATOM 1555 O O . SER A 1 197 ? -18.619 -5.879 13.392 1.00 91.88 197 SER A O 1
ATOM 1557 N N . ASN A 1 198 ? -18.738 -6.086 11.158 1.00 93.06 198 ASN A N 1
ATOM 1558 C CA . ASN A 1 198 ? -17.458 -6.772 10.974 1.00 93.06 198 ASN A CA 1
ATOM 1559 C C . ASN A 1 198 ? -16.359 -5.854 10.410 1.00 93.06 198 ASN A C 1
ATOM 1561 O O . ASN A 1 198 ? -15.316 -6.349 9.968 1.00 93.06 198 ASN A O 1
ATOM 1565 N N . ILE A 1 199 ? -16.570 -4.533 10.396 1.00 91.69 199 ILE A N 1
ATOM 1566 C CA . ILE A 1 199 ? -15.523 -3.566 10.049 1.00 91.69 199 ILE A CA 1
ATOM 1567 C C . ILE A 1 199 ? -14.405 -3.665 11.094 1.00 91.69 199 ILE A C 1
ATOM 1569 O O . ILE A 1 199 ? -14.635 -3.465 12.283 1.00 91.69 199 ILE A O 1
ATOM 1573 N N . GLN A 1 200 ? -13.193 -3.975 10.631 1.00 90.44 200 GLN A N 1
ATOM 1574 C CA . GLN A 1 200 ? -11.989 -3.936 11.456 1.00 90.44 200 GLN A CA 1
ATOM 1575 C C . GLN A 1 200 ? -11.567 -2.476 11.627 1.00 90.44 200 GLN A C 1
ATOM 1577 O O . GLN A 1 200 ? -11.519 -1.735 10.644 1.00 90.44 200 GLN A O 1
ATOM 1582 N N . VAL A 1 201 ? -11.263 -2.069 12.858 1.00 89.94 201 VAL A N 1
ATOM 1583 C CA . VAL A 1 201 ? -10.816 -0.707 13.167 1.00 89.94 201 VAL A CA 1
ATOM 1584 C C . VAL A 1 201 ? -9.363 -0.762 13.620 1.00 89.94 201 VAL A C 1
ATOM 1586 O O . VAL A 1 201 ? -9.066 -1.173 14.738 1.00 89.94 201 VAL A O 1
ATOM 1589 N N . ASN A 1 202 ? -8.469 -0.322 12.742 1.00 91.81 202 ASN A N 1
ATOM 1590 C CA . ASN A 1 202 ? -7.042 -0.192 13.015 1.00 91.81 202 ASN A CA 1
ATOM 1591 C C . ASN A 1 202 ? -6.780 1.243 13.494 1.00 91.81 202 ASN A C 1
ATOM 1593 O O . ASN A 1 202 ? -7.033 2.204 12.766 1.00 91.81 202 ASN A O 1
ATOM 1597 N N . VAL A 1 203 ? -6.373 1.402 14.757 1.00 92.88 203 VAL A N 1
ATOM 1598 C CA . VAL A 1 203 ? -6.356 2.707 15.435 1.00 92.88 203 VAL A CA 1
ATOM 1599 C C . VAL A 1 203 ? -4.935 3.209 15.654 1.00 92.88 203 VAL A C 1
ATOM 1601 O O . VAL A 1 203 ? -4.150 2.569 16.346 1.00 92.88 203 VAL A O 1
ATOM 1604 N N . ALA A 1 204 ? -4.672 4.418 15.152 1.00 93.00 204 ALA A N 1
ATOM 1605 C CA . ALA A 1 204 ? -3.452 5.208 15.328 1.00 93.00 204 ALA A CA 1
ATOM 1606 C C . ALA A 1 204 ? -2.167 4.570 14.765 1.00 93.00 204 ALA A C 1
ATOM 1608 O O . ALA A 1 204 ? -1.594 5.122 13.832 1.00 93.00 204 ALA A O 1
ATOM 1609 N N . PHE A 1 205 ? -1.719 3.445 15.319 1.00 93.75 205 PHE A N 1
ATOM 1610 C CA . PHE A 1 205 ? -0.500 2.740 14.923 1.00 93.75 205 PHE A CA 1
ATOM 1611 C C . PHE A 1 205 ? -0.549 1.263 15.356 1.00 93.75 205 PHE A C 1
ATOM 1613 O O . PHE A 1 205 ? -1.130 0.962 16.410 1.00 93.75 205 PHE A O 1
ATOM 1620 N N . PRO A 1 206 ? 0.073 0.352 14.585 1.00 94.56 206 PRO A N 1
ATOM 1621 C CA . PRO A 1 206 ? 0.156 -1.067 14.929 1.00 94.56 206 PRO A CA 1
ATOM 1622 C C . PRO A 1 206 ? 0.994 -1.300 16.194 1.00 94.56 206 PRO A C 1
ATOM 1624 O O . PRO A 1 206 ? 1.901 -0.533 16.500 1.00 94.56 206 PRO A O 1
ATOM 1627 N N . ASP A 1 207 ? 0.711 -2.365 16.945 1.00 93.94 207 ASP A N 1
ATOM 1628 C CA . ASP A 1 207 ? 1.408 -2.634 18.214 1.00 93.94 207 ASP A CA 1
ATOM 1629 C C . ASP A 1 207 ? 2.875 -3.037 18.022 1.00 93.94 207 ASP A C 1
ATOM 1631 O O . ASP A 1 207 ? 3.727 -2.654 18.825 1.00 93.94 207 ASP A O 1
ATOM 1635 N N . PHE A 1 208 ? 3.185 -3.769 16.946 1.00 94.69 208 PHE A N 1
ATOM 1636 C CA . PHE A 1 208 ? 4.519 -4.339 16.743 1.00 94.69 208 PHE A CA 1
ATOM 1637 C C . PHE A 1 208 ? 5.617 -3.270 16.657 1.00 94.69 208 PHE A C 1
ATOM 1639 O O . PHE A 1 208 ? 6.739 -3.517 17.088 1.00 94.69 208 PHE A O 1
ATOM 1646 N N . ILE A 1 209 ? 5.306 -2.057 16.179 1.00 95.75 209 ILE A N 1
ATOM 1647 C CA . ILE A 1 209 ? 6.309 -0.987 16.046 1.00 95.75 209 ILE A CA 1
ATOM 1648 C C . ILE A 1 209 ? 6.792 -0.480 17.404 1.00 95.75 209 ILE A C 1
ATOM 1650 O O . ILE A 1 209 ? 7.865 0.111 17.486 1.00 95.75 209 ILE A O 1
ATOM 1654 N N . LEU A 1 210 ? 6.020 -0.696 18.475 1.00 95.50 210 LEU A N 1
ATOM 1655 C CA . LEU A 1 210 ? 6.399 -0.324 19.839 1.00 95.50 210 LEU A CA 1
ATOM 1656 C C . LEU A 1 210 ? 7.376 -1.320 20.477 1.00 95.50 210 LEU A C 1
ATOM 1658 O O . LEU A 1 210 ? 7.992 -1.005 21.494 1.00 95.50 210 LEU A O 1
ATOM 1662 N N . VAL A 1 211 ? 7.536 -2.504 19.885 1.00 96.75 211 VAL A N 1
ATOM 1663 C CA . VAL A 1 211 ? 8.424 -3.558 20.373 1.00 96.75 211 VAL A CA 1
ATOM 1664 C C . VAL A 1 211 ? 9.661 -3.595 19.484 1.00 96.75 211 VAL A C 1
ATOM 1666 O O . VAL A 1 211 ? 9.577 -4.004 18.330 1.00 96.75 211 VAL A O 1
ATOM 1669 N N . ASN A 1 212 ? 10.810 -3.177 20.023 1.00 96.56 212 ASN A N 1
ATOM 1670 C CA . ASN A 1 212 ? 12.049 -3.040 19.246 1.00 96.56 212 ASN A CA 1
ATOM 1671 C C . ASN A 1 212 ? 12.405 -4.334 18.501 1.00 96.56 212 ASN A C 1
ATOM 1673 O O . ASN A 1 212 ? 12.567 -4.294 17.291 1.00 96.56 212 ASN A O 1
ATOM 1677 N N . ASP A 1 213 ? 12.378 -5.485 19.179 1.00 97.81 213 ASP A N 1
ATOM 1678 C CA . ASP A 1 213 ? 12.698 -6.779 18.562 1.00 97.81 213 ASP A CA 1
ATOM 1679 C C . ASP A 1 213 ? 11.802 -7.116 17.355 1.00 97.81 213 ASP A C 1
ATOM 1681 O O . ASP A 1 213 ? 12.259 -7.728 16.391 1.00 97.81 213 ASP A O 1
ATOM 1685 N N . GLN A 1 214 ? 10.521 -6.725 17.385 1.00 96.56 214 GLN A N 1
ATOM 1686 C CA . GLN A 1 214 ? 9.593 -6.978 16.276 1.00 96.56 214 GLN A CA 1
ATOM 1687 C C . GLN A 1 214 ? 9.832 -6.011 15.115 1.00 96.56 214 GLN A C 1
ATOM 1689 O O . GLN A 1 214 ? 9.774 -6.416 13.954 1.00 96.56 214 GLN A O 1
ATOM 1694 N N . LEU A 1 215 ? 10.120 -4.745 15.422 1.00 96.00 215 LEU A N 1
ATOM 1695 C CA . LEU A 1 215 ? 10.451 -3.740 14.418 1.00 96.00 215 LEU A CA 1
ATOM 1696 C C . LEU A 1 215 ? 11.786 -4.059 13.726 1.00 96.00 215 LEU A C 1
ATOM 1698 O O . LEU A 1 215 ? 11.858 -4.030 12.499 1.00 96.00 215 LEU A O 1
ATOM 1702 N N . ASP A 1 216 ? 12.803 -4.445 14.493 1.00 96.38 216 ASP A N 1
ATOM 1703 C CA . ASP A 1 216 ? 14.110 -4.858 13.978 1.00 96.38 216 ASP A CA 1
ATOM 1704 C C . ASP A 1 216 ? 13.973 -6.115 13.112 1.00 96.38 216 ASP A C 1
ATOM 1706 O O . ASP A 1 216 ? 14.522 -6.185 12.013 1.00 96.38 216 ASP A O 1
ATOM 1710 N N . ALA A 1 217 ? 13.161 -7.088 13.542 1.00 95.38 217 ALA A N 1
ATOM 1711 C CA . ALA A 1 217 ? 12.879 -8.279 12.746 1.00 95.38 217 ALA A CA 1
ATOM 1712 C C . ALA A 1 217 ? 12.184 -7.961 11.410 1.00 95.38 217 ALA A C 1
ATOM 1714 O O . ALA A 1 217 ? 12.451 -8.652 10.424 1.00 95.38 217 ALA A O 1
ATOM 1715 N N . LYS A 1 218 ? 11.325 -6.930 11.359 1.00 92.88 218 LYS A N 1
ATOM 1716 C CA . LYS A 1 218 ? 10.675 -6.475 10.118 1.00 92.88 218 LYS A CA 1
ATOM 1717 C C . LYS A 1 218 ? 11.691 -5.926 9.116 1.00 92.88 218 LYS A C 1
ATOM 1719 O O . LYS A 1 218 ? 11.601 -6.233 7.933 1.00 92.88 218 LYS A O 1
ATOM 1724 N N . TYR A 1 219 ? 12.666 -5.150 9.584 1.00 94.75 219 TYR A N 1
ATOM 1725 C CA . TYR A 1 219 ? 13.651 -4.483 8.726 1.00 94.75 219 TYR A CA 1
ATOM 1726 C C . TYR A 1 219 ? 14.998 -5.209 8.620 1.00 94.75 219 TYR A C 1
ATOM 1728 O O . TYR A 1 219 ? 15.917 -4.684 8.002 1.00 94.75 219 TYR A O 1
ATOM 1736 N N . LYS A 1 220 ? 15.119 -6.430 9.153 1.00 94.44 220 LYS A N 1
ATOM 1737 C CA . LYS A 1 220 ? 16.378 -7.199 9.178 1.00 94.44 220 LYS A CA 1
ATOM 1738 C C . LYS A 1 220 ? 17.032 -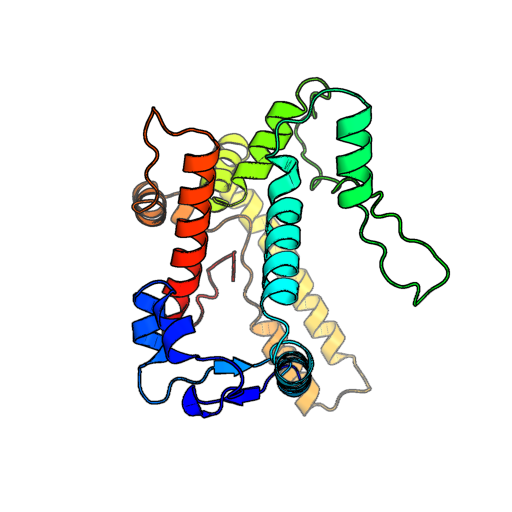7.410 7.805 1.00 94.44 220 LYS A C 1
ATOM 1740 O O . LYS A 1 220 ? 18.239 -7.571 7.733 1.00 94.44 220 LYS A O 1
ATOM 1745 N N . ASP A 1 221 ? 16.232 -7.456 6.735 1.00 91.88 221 ASP A N 1
ATOM 1746 C CA . ASP A 1 221 ? 16.709 -7.700 5.366 1.00 91.88 221 ASP A CA 1
ATOM 1747 C C . ASP A 1 221 ? 17.092 -6.380 4.648 1.00 91.88 221 ASP A C 1
ATOM 1749 O O . ASP A 1 221 ? 17.496 -6.401 3.485 1.00 91.88 221 ASP A O 1
ATOM 1753 N N . LEU A 1 222 ? 16.937 -5.225 5.311 1.00 94.56 222 LEU A N 1
ATOM 1754 C CA . LEU A 1 222 ? 17.247 -3.895 4.789 1.00 94.56 222 LEU A CA 1
ATOM 1755 C C . LEU A 1 222 ? 18.499 -3.334 5.477 1.00 94.56 222 LEU A C 1
ATOM 1757 O O . LEU A 1 222 ? 18.422 -2.686 6.519 1.00 94.56 222 LEU A O 1
ATOM 1761 N N . GLU A 1 223 ? 19.659 -3.557 4.861 1.00 93.81 223 GLU A N 1
ATOM 1762 C CA . GLU A 1 223 ? 20.957 -3.125 5.390 1.00 93.81 223 GLU A CA 1
ATOM 1763 C C . GLU A 1 223 ? 21.588 -2.019 4.533 1.00 93.81 223 GLU A C 1
ATOM 1765 O O . GLU A 1 223 ? 21.789 -2.173 3.322 1.00 93.81 223 GLU A O 1
ATOM 1770 N N . PHE A 1 224 ? 21.960 -0.912 5.175 1.00 93.19 224 PHE A N 1
ATOM 1771 C CA . PHE A 1 224 ? 22.683 0.192 4.544 1.00 93.19 224 PHE A CA 1
ATOM 1772 C C . PHE A 1 224 ? 24.171 0.123 4.881 1.00 93.19 224 PHE A C 1
ATOM 1774 O O . PHE A 1 224 ? 24.544 -0.065 6.039 1.00 93.19 224 PHE A O 1
ATOM 1781 N N . ASP A 1 225 ? 25.012 0.297 3.867 1.00 95.12 225 ASP A N 1
ATOM 1782 C CA . ASP A 1 225 ? 26.453 0.455 4.037 1.00 95.12 225 ASP A CA 1
ATOM 1783 C C . ASP A 1 225 ? 26.762 1.943 4.293 1.00 95.12 225 ASP A C 1
ATOM 1785 O O . ASP A 1 225 ? 26.146 2.800 3.651 1.00 95.12 225 ASP A O 1
ATOM 1789 N N . PRO A 1 226 ? 27.684 2.296 5.207 1.00 93.31 226 PRO A N 1
ATOM 1790 C CA . PRO A 1 226 ? 28.106 3.683 5.403 1.00 93.31 226 PRO A CA 1
ATOM 1791 C C . PRO A 1 226 ? 28.574 4.398 4.124 1.00 93.31 226 PRO A C 1
ATOM 1793 O O . PRO A 1 226 ? 28.437 5.619 4.038 1.00 93.31 226 PRO A O 1
ATOM 1796 N N . ASP A 1 227 ? 29.095 3.654 3.145 1.00 95.38 227 ASP A N 1
ATOM 1797 C CA . ASP A 1 227 ? 29.557 4.174 1.856 1.00 95.38 227 ASP A CA 1
ATOM 1798 C C . ASP A 1 227 ? 28.461 4.161 0.769 1.00 95.38 227 ASP A C 1
ATOM 1800 O O . ASP A 1 227 ? 28.710 4.560 -0.377 1.00 95.38 227 ASP A O 1
ATOM 1804 N N . ASP A 1 228 ? 27.234 3.732 1.094 1.00 92.69 228 ASP A N 1
ATOM 1805 C CA . ASP A 1 228 ? 26.125 3.756 0.145 1.00 92.69 228 ASP A CA 1
ATOM 1806 C C . ASP A 1 228 ? 25.842 5.189 -0.313 1.00 92.69 228 ASP A C 1
ATOM 1808 O O . ASP A 1 228 ? 25.509 6.094 0.458 1.00 92.69 228 ASP A O 1
ATOM 1812 N N . SER A 1 229 ? 25.874 5.388 -1.631 1.00 90.38 229 SER A N 1
ATOM 1813 C CA . SER A 1 229 ? 25.289 6.591 -2.212 1.00 90.38 229 SER A CA 1
ATOM 1814 C C . SER A 1 229 ? 23.783 6.628 -1.944 1.00 90.38 229 SER A C 1
ATOM 1816 O O . SER A 1 229 ? 23.130 5.593 -1.799 1.00 90.38 229 SER A O 1
ATOM 1818 N N . PHE A 1 230 ? 23.194 7.821 -1.982 1.00 82.62 230 PHE A N 1
ATOM 1819 C CA . PHE A 1 230 ? 21.743 7.978 -1.865 1.00 82.62 230 PHE A CA 1
ATOM 1820 C C . PHE A 1 230 ? 20.955 7.073 -2.838 1.00 82.62 230 PHE A C 1
ATOM 1822 O O . PHE A 1 230 ? 19.926 6.512 -2.471 1.00 82.62 230 PHE A O 1
ATOM 1829 N N . TYR A 1 231 ? 21.465 6.866 -4.057 1.00 82.56 231 TYR A N 1
ATOM 1830 C CA . TYR A 1 231 ? 20.831 5.986 -5.044 1.00 82.56 231 TYR A CA 1
ATOM 1831 C C . TYR A 1 231 ? 20.912 4.509 -4.662 1.00 82.56 231 TYR A C 1
ATOM 1833 O O . TYR A 1 231 ? 19.949 3.781 -4.873 1.00 82.56 231 TYR A O 1
ATOM 1841 N N . ALA A 1 232 ? 22.032 4.080 -4.075 1.00 89.62 232 ALA A N 1
ATOM 1842 C CA . ALA A 1 232 ? 22.182 2.716 -3.580 1.00 89.62 232 ALA A CA 1
ATOM 1843 C C . ALA A 1 232 ? 21.212 2.450 -2.421 1.00 89.62 232 ALA A C 1
ATOM 1845 O O . ALA A 1 232 ? 20.538 1.423 -2.410 1.00 89.62 232 ALA A O 1
ATOM 1846 N N . MET A 1 233 ? 21.056 3.413 -1.504 1.00 89.00 233 MET A N 1
ATOM 1847 C CA . MET A 1 233 ? 20.050 3.324 -0.440 1.00 89.00 233 MET A CA 1
ATOM 1848 C C . MET A 1 233 ? 18.630 3.217 -1.011 1.00 89.00 233 MET A C 1
ATOM 1850 O O . MET A 1 233 ? 17.862 2.354 -0.591 1.00 89.00 233 MET A O 1
ATOM 1854 N N . LEU A 1 234 ? 18.276 4.059 -1.988 1.00 83.81 234 LEU A N 1
ATOM 1855 C CA . LEU A 1 234 ? 16.945 4.038 -2.600 1.00 83.81 234 LEU A CA 1
ATOM 1856 C C . LEU A 1 234 ? 16.655 2.717 -3.327 1.00 83.81 234 LEU A C 1
ATOM 1858 O O . LEU A 1 234 ? 15.542 2.196 -3.226 1.00 83.81 234 LEU A O 1
ATOM 1862 N N . ASP A 1 235 ? 17.642 2.167 -4.033 1.00 86.44 235 ASP A N 1
ATOM 1863 C CA . ASP A 1 235 ? 17.522 0.875 -4.713 1.00 86.44 235 ASP A CA 1
ATOM 1864 C C . ASP A 1 235 ? 17.291 -0.258 -3.704 1.00 86.44 235 ASP A C 1
ATOM 1866 O O . ASP A 1 235 ? 16.316 -1.000 -3.820 1.00 86.44 235 ASP A O 1
ATOM 1870 N N . LYS A 1 236 ? 18.091 -0.309 -2.629 1.00 91.56 236 LYS A N 1
ATOM 1871 C CA . LYS A 1 236 ? 17.919 -1.276 -1.532 1.00 91.56 236 LYS A CA 1
ATOM 1872 C C . LYS A 1 236 ? 16.524 -1.212 -0.915 1.00 91.56 236 LYS A C 1
ATOM 1874 O O . LYS A 1 236 ? 15.879 -2.246 -0.746 1.00 91.56 236 LYS A O 1
ATOM 1879 N N . VAL A 1 237 ? 16.021 -0.009 -0.632 1.00 89.38 237 VAL A N 1
ATOM 1880 C CA . VAL A 1 237 ? 14.668 0.168 -0.083 1.00 89.38 237 VAL A CA 1
ATOM 1881 C C . VAL A 1 237 ? 13.589 -0.246 -1.083 1.00 89.38 237 VAL A C 1
ATOM 1883 O O . VAL A 1 237 ? 12.592 -0.855 -0.696 1.00 89.38 237 VAL A O 1
ATOM 1886 N N . THR A 1 238 ? 13.782 0.042 -2.371 1.00 86.00 238 THR A N 1
ATOM 1887 C CA . THR A 1 238 ? 12.841 -0.350 -3.430 1.00 86.00 238 THR A CA 1
ATOM 1888 C C . THR A 1 238 ? 12.764 -1.870 -3.553 1.00 86.00 238 THR A C 1
ATOM 1890 O O . THR A 1 238 ? 11.670 -2.434 -3.542 1.00 86.00 238 THR A O 1
ATOM 1893 N N . VAL A 1 239 ? 13.914 -2.546 -3.604 1.00 86.94 239 VAL A N 1
ATOM 1894 C CA . VAL A 1 239 ? 13.998 -4.011 -3.650 1.00 86.94 239 VAL A CA 1
ATOM 1895 C C . VAL A 1 239 ? 13.378 -4.631 -2.398 1.00 86.94 239 VAL A C 1
ATOM 1897 O O . VAL A 1 239 ? 12.590 -5.571 -2.516 1.00 86.94 239 VAL A O 1
ATOM 1900 N N . PHE A 1 240 ? 13.667 -4.083 -1.214 1.00 89.12 240 PHE A N 1
ATOM 1901 C CA . PHE A 1 240 ? 13.047 -4.511 0.038 1.00 89.12 240 PHE A CA 1
ATOM 1902 C C . PHE A 1 240 ? 11.519 -4.374 -0.013 1.00 89.12 240 PHE A C 1
ATOM 1904 O O . PHE A 1 240 ? 10.815 -5.347 0.231 1.00 89.12 240 PHE A O 1
ATOM 1911 N N . SER A 1 241 ? 10.995 -3.211 -0.413 1.00 87.69 241 SER A N 1
ATOM 1912 C CA . SER A 1 241 ? 9.549 -2.965 -0.497 1.00 87.69 241 SER A CA 1
ATOM 1913 C C . SER A 1 241 ? 8.842 -3.926 -1.462 1.00 87.69 241 SER A C 1
ATOM 1915 O O . SER A 1 241 ? 7.777 -4.454 -1.143 1.00 87.69 241 SER A O 1
ATOM 1917 N N . ILE A 1 242 ? 9.450 -4.205 -2.619 1.00 86.81 242 ILE A N 1
ATOM 1918 C CA . ILE A 1 242 ? 8.936 -5.192 -3.580 1.00 86.81 242 ILE A CA 1
ATOM 1919 C C . ILE A 1 242 ? 8.955 -6.602 -2.970 1.00 86.81 242 ILE A C 1
ATOM 1921 O O . ILE A 1 242 ? 7.990 -7.351 -3.115 1.00 86.81 242 ILE A O 1
ATOM 1925 N N . SER A 1 243 ? 10.036 -6.965 -2.275 1.00 86.38 243 SER A N 1
ATOM 1926 C CA . SER A 1 243 ? 10.169 -8.259 -1.598 1.00 86.38 243 SER A CA 1
ATOM 1927 C C . SER A 1 243 ? 9.095 -8.455 -0.524 1.00 86.38 243 SER A C 1
ATOM 1929 O O . SER A 1 243 ? 8.436 -9.494 -0.512 1.00 86.38 243 SER A O 1
ATOM 1931 N N . GLU A 1 244 ? 8.847 -7.446 0.318 1.00 86.25 244 GLU A N 1
ATOM 1932 C CA . GLU A 1 244 ? 7.795 -7.481 1.345 1.00 86.25 244 GLU A CA 1
ATOM 1933 C C . GLU A 1 244 ? 6.407 -7.724 0.738 1.00 86.25 244 GLU A C 1
ATOM 1935 O O . GLU A 1 244 ? 5.658 -8.563 1.234 1.00 86.25 244 GLU A O 1
ATOM 1940 N N . GLN A 1 245 ? 6.083 -7.075 -0.386 1.00 87.94 245 GLN A N 1
ATOM 1941 C CA . GLN A 1 245 ? 4.813 -7.313 -1.082 1.00 87.94 245 GLN A CA 1
ATOM 1942 C C . GLN A 1 245 ? 4.690 -8.755 -1.585 1.00 87.94 245 GLN A C 1
ATOM 1944 O O . GLN A 1 245 ? 3.616 -9.349 -1.514 1.00 87.94 245 GLN A O 1
ATOM 1949 N N . PHE A 1 246 ? 5.781 -9.349 -2.073 1.00 88.81 246 PHE A N 1
ATOM 1950 C CA . PHE A 1 246 ? 5.762 -10.737 -2.527 1.00 88.81 246 PHE A CA 1
ATOM 1951 C C . PHE A 1 246 ? 5.690 -11.752 -1.382 1.00 88.81 246 PHE A C 1
ATOM 1953 O O . PHE A 1 246 ? 5.114 -12.820 -1.586 1.00 88.81 246 PHE A O 1
ATOM 1960 N N . LYS A 1 247 ? 6.182 -11.427 -0.176 1.00 85.94 247 LYS A N 1
ATOM 1961 C CA . LYS A 1 247 ? 6.001 -12.273 1.022 1.00 85.94 247 LYS A CA 1
ATOM 1962 C C . LYS A 1 247 ? 4.516 -12.480 1.359 1.00 85.94 247 LYS A C 1
ATOM 1964 O O . LYS A 1 247 ? 4.158 -13.520 1.906 1.00 85.94 247 LYS A O 1
ATOM 1969 N N . LEU A 1 248 ? 3.636 -11.550 0.972 1.00 88.81 248 LEU A N 1
ATOM 1970 C CA . LEU A 1 248 ? 2.187 -11.684 1.174 1.00 88.81 248 LEU A CA 1
ATOM 1971 C C . LEU A 1 248 ? 1.563 -12.830 0.365 1.00 88.81 248 LEU A C 1
ATOM 1973 O O . LEU A 1 248 ? 0.502 -13.325 0.737 1.00 88.81 248 LEU A O 1
ATOM 1977 N N . LEU A 1 249 ? 2.211 -13.295 -0.709 1.00 89.19 249 LEU A N 1
ATOM 1978 C CA . LEU A 1 249 ? 1.726 -14.446 -1.478 1.00 89.19 249 LEU A CA 1
ATOM 1979 C C . LEU A 1 249 ? 1.771 -15.752 -0.667 1.00 89.19 249 LEU A C 1
ATOM 1981 O O . LEU A 1 249 ? 0.949 -16.642 -0.892 1.00 89.19 249 LEU A O 1
ATOM 1985 N N . ASP A 1 250 ? 2.689 -15.860 0.295 1.00 84.19 250 ASP A N 1
ATOM 1986 C CA . ASP A 1 250 ? 2.816 -17.035 1.164 1.00 84.19 250 ASP A CA 1
ATOM 1987 C C . ASP A 1 250 ? 1.780 -17.049 2.301 1.00 84.19 250 ASP A C 1
ATOM 1989 O O . ASP A 1 250 ? 1.561 -18.084 2.941 1.00 84.19 250 ASP A O 1
ATOM 1993 N N . ALA A 1 251 ? 1.112 -15.919 2.553 1.00 85.62 251 ALA A N 1
ATOM 1994 C CA . ALA A 1 251 ? 0.097 -15.820 3.587 1.00 85.62 251 ALA A CA 1
ATOM 1995 C C . ALA A 1 251 ? -1.176 -16.585 3.184 1.00 85.62 251 ALA A C 1
ATOM 1997 O O . ALA A 1 251 ? -1.742 -16.393 2.109 1.00 85.62 251 ALA A O 1
ATOM 1998 N N . ILE A 1 252 ? -1.673 -17.442 4.083 1.00 84.19 252 ILE A N 1
ATOM 1999 C CA . ILE A 1 252 ? -2.925 -18.195 3.867 1.00 84.19 252 ILE A CA 1
ATOM 2000 C C . ILE A 1 252 ? -4.133 -17.245 3.850 1.00 84.19 252 ILE A C 1
ATOM 2002 O O . ILE A 1 252 ? -5.113 -17.476 3.142 1.00 84.19 252 ILE A O 1
ATOM 2006 N N . THR A 1 253 ? -4.070 -16.179 4.645 1.00 87.56 253 THR A N 1
ATOM 2007 C CA . THR A 1 253 ? -5.116 -15.165 4.782 1.00 87.56 253 THR A CA 1
ATOM 2008 C C . THR A 1 253 ? -4.482 -13.788 4.873 1.00 87.56 253 THR A C 1
ATOM 2010 O O . THR A 1 253 ? -3.441 -13.648 5.511 1.00 87.56 253 THR A O 1
ATOM 2013 N N . ALA A 1 254 ? -5.144 -12.777 4.311 1.00 88.44 254 ALA A N 1
ATOM 2014 C CA . ALA A 1 254 ? -4.749 -11.387 4.510 1.00 88.44 254 ALA A CA 1
ATOM 2015 C C . ALA A 1 254 ? -4.800 -11.019 6.002 1.00 88.44 254 ALA A C 1
ATOM 2017 O O . ALA A 1 254 ? -5.796 -11.308 6.681 1.00 88.44 254 ALA A O 1
ATOM 2018 N N . ASP A 1 255 ? -3.738 -10.388 6.499 1.00 89.62 255 ASP A N 1
ATOM 2019 C CA . ASP A 1 255 ? -3.679 -9.910 7.873 1.00 89.62 255 ASP A CA 1
ATOM 2020 C C . ASP A 1 255 ? -4.475 -8.611 8.004 1.00 89.62 255 ASP A C 1
ATOM 2022 O O . ASP A 1 255 ? -4.075 -7.543 7.558 1.00 89.62 255 ASP A O 1
ATOM 2026 N N . ARG A 1 256 ? -5.632 -8.692 8.660 1.00 88.94 256 ARG A N 1
ATOM 2027 C CA . ARG A 1 256 ? -6.497 -7.525 8.878 1.00 88.94 256 ARG A CA 1
ATOM 2028 C C . ARG A 1 256 ? -5.913 -6.542 9.898 1.00 88.94 256 ARG A C 1
ATOM 2030 O O . ARG A 1 256 ? -6.434 -5.432 10.013 1.00 88.94 256 ARG A O 1
ATOM 2037 N N . GLY A 1 257 ? -4.906 -6.962 10.664 1.00 87.38 257 GLY A N 1
ATOM 2038 C CA . GLY A 1 257 ? -4.136 -6.120 11.572 1.00 87.38 257 GLY A CA 1
ATOM 2039 C C . GLY A 1 257 ? -3.016 -5.347 10.879 1.00 87.38 257 GLY A C 1
ATOM 2040 O O . GLY A 1 257 ? -2.484 -4.423 11.493 1.00 87.38 257 GLY A O 1
ATOM 2041 N N . ASP A 1 258 ? -2.694 -5.664 9.620 1.00 85.50 258 ASP A N 1
ATOM 2042 C CA . ASP A 1 258 ? -1.769 -4.864 8.826 1.00 85.50 258 ASP A CA 1
ATOM 2043 C C . ASP A 1 258 ? -2.433 -3.530 8.450 1.00 85.50 258 ASP A C 1
ATOM 2045 O O . ASP A 1 258 ? -3.564 -3.460 7.963 1.00 85.50 258 ASP A O 1
ATOM 2049 N N . PHE A 1 259 ? -1.734 -2.434 8.731 1.00 84.19 259 PHE A N 1
ATOM 2050 C CA . PHE A 1 259 ? -2.198 -1.084 8.427 1.00 84.19 259 PHE A CA 1
ATOM 2051 C C . PHE A 1 259 ? -1.926 -0.706 6.966 1.00 84.19 259 PHE A C 1
ATOM 2053 O O . PHE A 1 259 ? -2.509 0.266 6.481 1.00 84.19 259 PHE A O 1
ATOM 2060 N N . LEU A 1 260 ? -1.058 -1.450 6.273 1.00 73.19 260 LEU A N 1
ATOM 2061 C CA . LEU A 1 260 ? -0.681 -1.204 4.881 1.00 73.19 260 LEU A CA 1
ATOM 2062 C C . LEU A 1 260 ? -1.477 -2.050 3.873 1.00 73.19 260 LEU A C 1
ATOM 2064 O O . LEU A 1 260 ? -1.480 -1.699 2.691 1.00 73.19 260 LEU A O 1
ATOM 2068 N N . GLY A 1 261 ? -2.241 -3.040 4.353 1.00 56.81 261 GLY A N 1
ATOM 2069 C CA . GLY A 1 261 ? -3.211 -3.812 3.569 1.00 56.81 261 GLY A CA 1
ATOM 2070 C C . GLY A 1 261 ? -2.753 -5.215 3.216 1.00 56.81 261 GLY A C 1
ATOM 2071 O O . GLY A 1 261 ? -1.865 -5.333 2.347 1.00 56.81 261 GLY A O 1
#

Nearest PDB structures (foldseek):
  3dwb-assembly1_A  TM=8.025E-01  e=2.063E-03  Homo sapiens
  3zjc-assembly1_A  TM=4.959E-01  e=2.913E+00  Homo sapiens
  7bhb-assembly1_A  TM=1.495E-01  e=7.606E+00  Escherichia coli K-12

Radius of gyration: 23.93 Å; Cα contacts (8 Å, |Δi|>4): 139; chains: 1; bounding box: 66×54×64 Å

Solvent-accessible surface area (backbone atoms only — not comparable to full-atom values): 16062 Å² total; per-residue (Å²): 107,75,73,36,80,32,46,77,89,69,50,66,80,82,51,66,56,69,65,53,47,66,71,52,62,65,68,46,38,57,50,67,71,37,89,89,49,66,46,73,40,38,51,54,68,60,53,41,54,48,39,67,70,52,51,72,96,28,58,69,61,51,51,50,50,52,50,52,51,54,50,59,77,44,44,90,73,51,93,71,74,61,71,72,44,53,51,50,54,51,62,70,66,56,69,84,70,82,76,88,52,103,60,88,67,67,85,79,58,76,77,72,67,75,85,63,89,59,84,76,56,83,87,43,59,66,60,54,53,53,58,60,65,44,55,83,46,44,62,64,52,46,36,58,50,41,54,72,75,35,70,46,70,67,48,49,50,48,57,36,52,55,50,48,53,54,52,52,51,51,49,51,51,52,42,57,53,50,74,69,41,85,88,56,52,72,71,57,38,52,53,51,41,53,52,56,74,65,61,82,84,84,60,100,67,66,71,54,50,78,37,63,72,54,40,50,62,72,46,66,88,64,81,82,58,97,85,52,48,73,65,54,51,51,48,52,52,49,54,46,52,54,49,57,60,40,57,55,72,77,47,93,62,87,58,83,79,49,91,88,109